Protein 3TDN (pdb70)

Foldseek 3Di:
DLVAEAEFEWEDDPNFIFTADDVRDHGPVDGPLVVLLVCVVVPHQAYEYEYPVAAPAQQAFPLVVLLVCQVSHPHAYETDGRHHDQVRQVSSVVSPHPHYDDDVNCVVPVCSVVVCVVVPD/DLQEEEEWEWEDDPRATFTADDLRDHGPVDGPLVVLLLLVVLPGAEYEYHYPVQALAAQAFPLVVLLVSQVSDPHAYETDGHHADPVRLVSNVVSPHQAYEDEQNCVVPVLVLQVCCVVNNQLRYEYEFEWEADPRFIFTADSVRDHGPVHGPLVVLLSNVVSRHQEYEYEYVCAFPLVVLLVSQVSDPHAYETEDRYADDVRLVSNVVSHHSHYYDYNNCVVPVNRSNVNSVVND

Structure (mmCIF, N/CA/C/O backbone):
data_3TDN
#
_entry.id   3TDN
#
_cell.length_a   67.222
_cell.length_b   67.222
_cell.length_c   124.658
_cell.angle_alpha   90.00
_cell.angle_beta   90.00
_cell.angle_gamma   120.00
#
_symmetry.space_group_name_H-M   'P 32 2 1'
#
loop_
_entity.id
_entity.type
_entity.pdbx_description
1 polymer 'FLR SYMMETRIC ALPHA-BETA TIM BARREL'
2 water water
#
loop_
_atom_site.group_PDB
_atom_site.id
_atom_site.type_symbol
_atom_site.label_atom_id
_atom_site.label_alt_id
_atom_site.label_comp_id
_atom_site.label_asym_id
_atom_site.label_entity_id
_atom_site.label_seq_id
_atom_site.pdbx_PDB_ins_code
_atom_site.Cartn_x
_atom_site.Cartn_y
_atom_site.Cartn_z
_atom_site.occupancy
_atom_site.B_iso_or_equiv
_atom_site.auth_seq_id
_atom_site.auth_comp_id
_atom_site.auth_asym_id
_atom_site.auth_atom_id
_atom_site.pdbx_PDB_model_num
ATOM 1 N N . SER A 1 6 ? 7.714 62.921 30.606 1.00 33.74 1 SER A N 1
ATOM 2 C CA . SER A 1 6 ? 8.882 61.994 30.484 1.00 30.69 1 SER A CA 1
ATOM 3 C C . SER A 1 6 ? 9.325 61.883 29.038 1.00 28.66 1 SER A C 1
ATOM 4 O O . SER A 1 6 ? 10.480 61.560 28.792 1.00 30.11 1 SER A O 1
ATOM 7 N N . GLN A 1 7 ? 8.420 62.210 28.105 1.00 29.42 2 GLN A N 1
ATOM 8 C CA . GLN A 1 7 ? 8.731 61.995 26.769 1.00 29.85 2 GLN A CA 1
ATOM 9 C C . GLN A 1 7 ? 9.892 62.834 26.357 1.00 26.72 2 GLN A C 1
ATOM 10 O O . GLN A 1 7 ? 10.542 62.538 25.373 1.00 30.57 2 GLN A O 1
ATOM 16 N N . ALA A 1 8 ? 10.191 63.859 27.144 1.00 24.84 3 ALA A N 1
ATOM 17 C CA . ALA A 1 8 ? 11.229 64.802 26.739 1.00 23.19 3 ALA A CA 1
ATOM 18 C C . ALA A 1 8 ? 12.652 64.345 26.992 1.00 21.43 3 ALA A C 1
ATOM 19 O O . ALA A 1 8 ? 13.603 64.942 26.491 1.00 21.57 3 ALA A O 1
ATOM 21 N N . VAL A 1 9 ? 12.831 63.275 27.770 1.00 22.50 4 VAL A N 1
ATOM 22 C CA . VAL A 1 9 ? 14.158 62.866 28.210 1.00 21.55 4 VAL A CA 1
ATOM 23 C C . VAL A 1 9 ? 14.526 61.523 27.589 1.00 19.87 4 VAL A C 1
ATOM 24 O O . VAL A 1 9 ? 13.771 60.539 27.714 1.00 20.75 4 VAL A O 1
ATOM 28 N N . VAL A 1 10 ? 15.708 61.479 26.958 1.00 17.94 5 VAL A N 1
ATOM 29 C CA . VAL A 1 10 ? 16.341 60.264 26.534 1.00 18.43 5 VAL A CA 1
ATOM 30 C C . VAL A 1 10 ? 17.586 60.075 27.365 1.00 17.80 5 VAL A C 1
ATOM 31 O O . VAL A 1 10 ? 18.381 61.011 27.467 1.00 20.22 5 VAL A O 1
ATOM 35 N N . VAL A 1 11 ? 17.741 58.933 28.008 1.00 17.88 6 VAL A N 1
ATOM 36 C CA . VAL A 1 11 ? 18.991 58.644 28.690 1.00 16.88 6 VAL A CA 1
ATOM 37 C C . VAL A 1 11 ? 19.795 57.677 27.849 1.00 16.39 6 VAL A C 1
ATOM 38 O O . VAL A 1 11 ? 19.314 56.587 27.535 1.00 17.52 6 VAL A O 1
ATOM 42 N N . ALA A 1 12 ? 21.003 58.090 27.456 1.00 16.62 7 ALA A N 1
ATOM 43 C CA . ALA A 1 12 ? 21.931 57.249 26.743 1.00 16.64 7 ALA A CA 1
ATOM 44 C C . ALA A 1 12 ? 22.754 56.502 27.794 1.00 16.87 7 ALA A C 1
ATOM 45 O O . ALA A 1 12 ? 23.387 57.150 28.646 1.00 18.18 7 ALA A O 1
ATOM 47 N N . ILE A 1 13 ? 22.834 55.197 27.671 1.00 18.24 8 ILE A N 1
ATOM 48 C CA . ILE A 1 13 ? 23.610 54.347 28.574 1.00 18.71 8 ILE A CA 1
ATOM 49 C C . ILE A 1 13 ? 24.601 53.558 27.773 1.00 19.15 8 ILE A C 1
ATOM 50 O O . ILE A 1 13 ? 24.177 52.823 26.839 1.00 20.57 8 ILE A O 1
ATOM 55 N N . ASP A 1 14 ? 25.889 53.744 28.044 1.00 19.61 9 ASP A N 1
ATOM 56 C CA . ASP A 1 14 ? 26.919 53.015 27.405 1.00 20.47 9 ASP A CA 1
ATOM 57 C C . ASP A 1 14 ? 27.397 51.966 28.396 1.00 20.25 9 ASP A C 1
ATOM 58 O O . ASP A 1 14 ? 27.808 52.341 29.525 1.00 22.26 9 ASP A O 1
ATOM 63 N N . ALA A 1 15 ? 27.418 50.710 28.013 1.00 20.64 10 ALA A N 1
ATOM 64 C CA . ALA A 1 15 ? 27.828 49.663 28.930 1.00 20.49 10 ALA A CA 1
ATOM 65 C C . ALA A 1 15 ? 28.732 48.654 28.297 1.00 22.53 10 ALA A C 1
ATOM 66 O O . ALA A 1 15 ? 28.754 48.534 27.067 1.00 21.97 10 ALA A O 1
ATOM 68 N N . LYS A 1 16 ? 29.494 47.961 29.140 1.00 22.75 11 LYS A N 1
ATOM 69 C CA . LYS A 1 16 ? 30.244 46.825 28.717 1.00 26.79 11 LYS A CA 1
ATOM 70 C C . LYS A 1 16 ? 30.574 45.887 29.804 1.00 25.77 11 LYS A C 1
ATOM 71 O O . LYS A 1 16 ? 30.378 46.211 31.014 1.00 26.48 11 LYS A O 1
ATOM 77 N N . ARG A 1 17 ? 31.061 44.726 29.406 1.00 27.88 12 ARG A N 1
ATOM 78 C CA . ARG A 1 17 ? 31.378 43.703 30.341 1.00 28.81 12 ARG A CA 1
ATOM 79 C C . ARG A 1 17 ? 32.681 44.002 31.075 1.00 31.85 12 ARG A C 1
ATOM 80 O O . ARG A 1 17 ? 33.710 44.334 30.442 1.00 32.76 12 ARG A O 1
ATOM 88 N N . VAL A 1 18 ? 32.621 43.917 32.416 1.00 31.19 13 VAL A N 1
ATOM 89 C CA . VAL A 1 18 ? 33.853 43.991 33.256 1.00 32.13 13 VAL A CA 1
ATOM 90 C C . VAL A 1 18 ? 33.772 42.922 34.307 1.00 33.18 13 VAL A C 1
ATOM 91 O O . VAL A 1 18 ? 32.842 42.913 35.121 1.00 34.21 13 VAL A O 1
ATOM 95 N N . ASP A 1 19 ? 34.598 41.917 34.166 1.00 38.00 14 ASP A N 1
ATOM 96 C CA . ASP A 1 19 ? 34.647 40.848 35.201 1.00 41.90 14 ASP A CA 1
ATOM 97 C C . ASP A 1 19 ? 33.309 40.152 35.404 1.00 41.82 14 ASP A C 1
ATOM 98 O O . ASP A 1 19 ? 32.877 39.972 36.539 1.00 43.23 14 ASP A O 1
ATOM 103 N N . GLY A 1 20 ? 32.612 39.851 34.316 1.00 40.17 15 GLY A N 1
ATOM 104 C CA . GLY A 1 20 ? 31.354 39.129 34.396 1.00 40.05 15 GLY A CA 1
ATOM 105 C C . GLY A 1 20 ? 30.127 40.003 34.751 1.00 39.52 15 GLY A C 1
ATOM 106 O O . GLY A 1 20 ? 29.006 39.487 34.989 1.00 41.36 15 GLY A O 1
ATOM 107 N N . GLU A 1 21 ? 30.318 41.328 34.786 1.00 35.50 16 GLU A N 1
ATOM 108 C CA . GLU A 1 21 ? 29.193 42.213 35.132 1.00 33.23 16 GLU A CA 1
ATOM 109 C C . GLU A 1 21 ? 29.064 43.295 34.075 1.00 28.64 16 GLU A C 1
ATOM 110 O O . GLU A 1 21 ? 30.054 43.831 33.623 1.00 28.65 16 GLU A O 1
ATOM 116 N N . PHE A 1 22 ? 27.843 43.633 33.702 1.00 25.14 17 PHE A N 1
ATOM 117 C CA . PHE A 1 22 ? 27.623 44.778 32.867 1.00 23.68 17 PHE A CA 1
ATOM 118 C C . PHE A 1 22 ? 27.753 46.051 33.658 1.00 22.39 17 PHE A C 1
ATOM 119 O O . PHE A 1 22 ? 26.945 46.304 34.612 1.00 23.67 17 PHE A O 1
ATOM 127 N N . MET A 1 23 ? 28.701 46.877 33.320 1.00 22.68 18 MET A N 1
ATOM 128 C CA . MET A 1 23 ? 28.975 48.145 33.980 1.00 21.63 18 MET A CA 1
ATOM 129 C C . MET A 1 23 ? 28.685 49.349 33.111 1.00 21.86 18 MET A C 1
ATOM 130 O O . MET A 1 23 ? 28.870 49.296 31.901 1.00 21.83 18 MET A O 1
ATOM 135 N N . VAL A 1 24 ? 28.237 50.438 33.710 1.00 19.77 19 VAL A N 1
ATOM 136 C CA . VAL A 1 24 ? 28.013 51.710 33.016 1.00 18.69 19 VAL A CA 1
ATOM 137 C C . VAL A 1 24 ? 29.311 52.479 32.926 1.00 19.26 19 VAL A C 1
ATOM 138 O O . VAL A 1 24 ? 30.039 52.634 33.913 1.00 21.47 19 VAL A O 1
ATOM 142 N N . PHE A 1 25 ? 29.610 52.996 31.729 1.00 20.16 20 PHE A N 1
ATOM 143 C CA . PHE A 1 25 ? 30.767 53.802 31.421 1.00 21.24 20 PHE A CA 1
ATOM 144 C C . PHE A 1 25 ? 30.343 55.226 31.032 1.00 20.53 20 PHE A C 1
ATOM 145 O O . PHE A 1 25 ? 29.366 55.382 30.279 1.00 20.74 20 PHE A O 1
ATOM 153 N N . THR A 1 26 ? 31.116 56.229 31.486 1.00 21.69 21 THR A N 1
ATOM 154 C CA . THR A 1 26 ? 30.938 57.590 31.074 1.00 22.16 21 THR A CA 1
ATOM 155 C C . THR A 1 26 ? 32.131 58.118 30.259 1.00 22.44 21 THR A C 1
ATOM 156 O O . THR A 1 26 ? 33.061 57.395 29.985 1.00 23.76 21 THR A O 1
ATOM 160 N N . TYR A 1 27 ? 32.053 59.386 29.826 1.00 22.51 22 TYR A N 1
ATOM 161 C CA . TYR A 1 27 ? 33.112 60.014 29.045 1.00 24.49 22 TYR A CA 1
ATOM 162 C C . TYR A 1 27 ? 33.390 59.227 27.755 1.00 26.10 22 TYR A C 1
ATOM 163 O O . TYR A 1 27 ? 34.487 58.750 27.554 1.00 27.83 22 TYR A O 1
ATOM 172 N N . SER A 1 28 ? 32.353 59.115 26.933 1.00 25.61 23 SER A N 1
ATOM 173 C CA . SER A 1 28 ? 32.436 58.399 25.634 1.00 28.08 23 SER A CA 1
ATOM 174 C C . SER A 1 28 ? 32.997 57.007 25.788 1.00 28.85 23 SER A C 1
ATOM 175 O O . SER A 1 28 ? 33.806 56.523 24.979 1.00 31.51 23 SER A O 1
ATOM 178 N N . GLY A 1 29 ? 32.517 56.289 26.807 1.00 26.95 24 GLY A N 1
ATOM 179 C CA . GLY A 1 29 ? 32.811 54.893 26.963 1.00 28.42 24 GLY A CA 1
ATOM 180 C C . GLY A 1 29 ? 34.130 54.605 27.567 1.00 28.88 24 GLY A C 1
ATOM 181 O O . GLY A 1 29 ? 34.577 53.448 27.563 1.00 33.73 24 GLY A O 1
ATOM 182 N N . LYS A 1 30 ? 34.776 55.598 28.160 1.00 31.06 25 LYS A N 1
ATOM 183 C CA . LYS A 1 30 ? 36.131 55.417 28.704 1.00 31.33 25 LYS A CA 1
ATOM 184 C C . LYS A 1 30 ? 36.287 55.278 30.222 1.00 32.15 25 LYS A C 1
ATOM 185 O O . LYS A 1 30 ? 37.319 54.826 30.692 1.00 34.35 25 LYS A O 1
ATOM 191 N N . LYS A 1 31 ? 35.342 55.785 30.983 1.00 27.31 26 LYS A N 1
ATOM 192 C CA . LYS A 1 31 ? 35.440 55.729 32.423 1.00 27.18 26 LYS A CA 1
ATOM 193 C C . LYS A 1 31 ? 34.449 54.702 33.013 1.00 25.35 26 LYS A C 1
ATOM 194 O O . LYS A 1 31 ? 33.238 54.827 32.894 1.00 24.90 26 LYS A O 1
ATOM 200 N N . ASN A 1 32 ? 34.973 53.739 33.742 1.00 26.11 27 ASN A N 1
ATOM 201 C CA . ASN A 1 32 ? 34.142 52.773 34.466 1.00 26.62 27 ASN A CA 1
ATOM 202 C C . ASN A 1 32 ? 33.599 53.446 35.691 1.00 26.54 27 ASN A C 1
ATOM 203 O O . ASN A 1 32 ? 34.373 53.828 36.587 1.00 29.63 27 ASN A O 1
ATOM 208 N N . THR A 1 33 ? 32.299 53.615 35.759 1.00 25.51 28 THR A N 1
ATOM 209 C CA . THR A 1 33 ? 31.655 54.336 36.866 1.00 25.30 28 THR A CA 1
ATOM 210 C C . THR A 1 33 ? 31.559 53.479 38.121 1.00 26.33 28 THR A C 1
ATOM 211 O O . THR A 1 33 ? 31.301 54.034 39.189 1.00 29.05 28 THR A O 1
ATOM 215 N N . GLY A 1 34 ? 31.707 52.180 37.973 1.00 25.33 29 GLY A N 1
ATOM 216 C CA . GLY A 1 34 ? 31.404 51.293 39.090 1.00 27.03 29 GLY A CA 1
ATOM 217 C C . GLY A 1 34 ? 29.944 51.007 39.307 1.00 25.67 29 GLY A C 1
ATOM 218 O O . GLY A 1 34 ? 29.590 50.266 40.251 1.00 28.95 29 GLY A O 1
ATOM 219 N N . ILE A 1 35 ? 29.067 51.619 38.508 1.00 23.08 30 ILE A N 1
ATOM 220 C CA . ILE A 1 35 ? 27.640 51.432 38.627 1.00 23.78 30 ILE A CA 1
ATOM 221 C C . ILE A 1 35 ? 27.173 50.299 37.737 1.00 22.19 30 ILE A C 1
ATOM 222 O O . ILE A 1 35 ? 27.533 50.251 36.525 1.00 23.68 30 ILE A O 1
ATOM 227 N N . LEU A 1 36 ? 26.436 49.371 38.298 1.00 23.03 31 LEU A N 1
ATOM 228 C CA . LEU A 1 36 ? 25.915 48.237 37.501 1.00 22.05 31 LEU A CA 1
ATOM 229 C C . LEU A 1 36 ? 24.848 48.712 36.572 1.00 20.55 31 LEU A C 1
ATOM 230 O O . LEU A 1 36 ? 23.933 49.420 36.974 1.00 21.01 31 LEU A O 1
ATOM 235 N N . LEU A 1 37 ? 24.883 48.147 35.357 1.00 20.26 32 LEU A N 1
ATOM 236 C CA . LEU A 1 37 ? 23.826 48.419 34.388 1.00 18.37 32 LEU A CA 1
ATOM 237 C C . LEU A 1 37 ? 22.430 48.046 34.953 1.00 19.02 32 LEU A C 1
ATOM 238 O O . LEU A 1 37 ? 21.457 48.779 34.768 1.00 20.31 32 LEU A O 1
ATOM 243 N N . ARG A 1 38 ? 22.353 46.939 35.698 1.00 20.12 33 ARG A N 1
ATOM 244 C CA A ARG A 1 38 ? 21.082 46.517 36.202 0.62 22.26 33 ARG A CA 1
ATOM 245 C CA B ARG A 1 38 ? 21.088 46.532 36.205 0.38 22.28 33 ARG A CA 1
ATOM 246 C C . ARG A 1 38 ? 20.491 47.540 37.159 1.00 21.05 33 ARG A C 1
ATOM 247 O O . ARG A 1 38 ? 19.342 47.687 37.178 1.00 26.32 33 ARG A O 1
ATOM 262 N N . ASP A 1 39 ? 21.307 48.210 37.950 1.00 21.65 34 ASP A N 1
ATOM 263 C CA . ASP A 1 39 ? 20.829 49.212 38.873 1.00 20.11 34 ASP A CA 1
ATOM 264 C C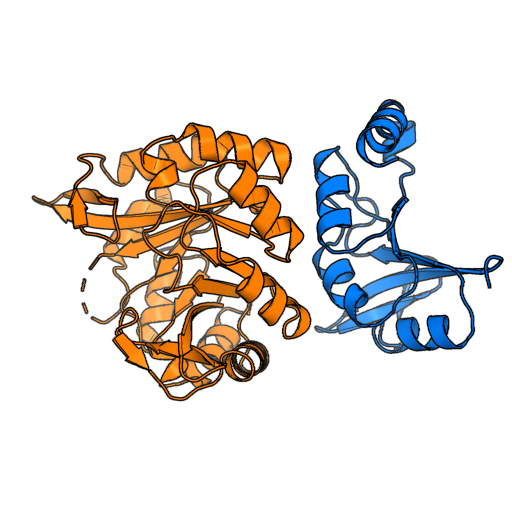 . ASP A 1 39 ? 20.475 50.513 38.191 1.00 20.56 34 ASP A C 1
ATOM 265 O O . ASP A 1 39 ? 19.441 51.134 38.424 1.00 21.85 34 ASP A O 1
ATOM 270 N N . TRP A 1 40 ? 21.313 50.900 37.232 1.00 19.33 35 TRP A N 1
ATOM 271 C CA . TRP A 1 40 ? 21.125 52.177 36.566 1.00 18.36 35 TRP A CA 1
ATOM 272 C C . TRP A 1 40 ? 19.872 52.205 35.704 1.00 18.36 35 TRP A C 1
ATOM 273 O O . TRP A 1 40 ? 19.147 53.194 35.660 1.00 19.06 35 TRP A O 1
ATOM 284 N N . VAL A 1 41 ? 19.592 51.123 34.982 1.00 18.13 36 VAL A N 1
ATOM 285 C CA . VAL A 1 41 ? 18.402 51.058 34.138 1.00 17.68 36 VAL A CA 1
ATOM 286 C C . VAL A 1 41 ? 17.153 51.302 34.969 1.00 18.48 36 VAL A C 1
ATOM 287 O O . VAL A 1 41 ? 16.246 51.986 34.581 1.00 20.21 36 VAL A O 1
ATOM 291 N N . VAL A 1 42 ? 17.070 50.667 36.136 1.00 18.10 37 VAL A N 1
ATOM 292 C CA . VAL A 1 42 ? 15.929 50.798 37.008 1.00 18.82 37 VAL A CA 1
ATOM 293 C C . VAL A 1 42 ? 15.793 52.238 37.503 1.00 16.91 37 VAL A C 1
ATOM 294 O O . VAL A 1 42 ? 14.689 52.828 37.457 1.00 19.62 37 VAL A O 1
ATOM 298 N N . GLU A 1 43 ? 16.870 52.794 37.972 1.00 18.52 38 GLU A N 1
ATOM 299 C CA . GLU A 1 43 ? 16.849 54.139 38.467 1.00 17.30 38 GLU A CA 1
ATOM 300 C C . GLU A 1 43 ? 16.435 55.177 37.409 1.00 18.27 38 GLU A C 1
ATOM 301 O O . GLU A 1 43 ? 15.663 56.067 37.672 1.00 18.67 38 GLU A O 1
ATOM 307 N N . VAL A 1 44 ? 16.967 54.999 36.188 1.00 17.97 39 VAL A N 1
ATOM 308 C CA . VAL A 1 44 ? 16.611 55.909 35.091 1.00 19.45 39 VAL A CA 1
ATOM 309 C C . VAL A 1 44 ? 15.134 55.844 34.810 1.00 17.96 39 VAL A C 1
ATOM 310 O O . VAL A 1 44 ? 14.510 56.886 34.546 1.00 19.58 39 VAL A O 1
ATOM 314 N N . GLU A 1 45 ? 14.532 54.637 34.843 1.00 18.64 40 GLU A N 1
ATOM 315 C CA . GLU A 1 45 ? 13.102 54.490 34.664 1.00 18.44 40 GLU A CA 1
ATOM 316 C C . GLU A 1 45 ? 12.354 55.239 35.786 1.00 19.70 40 GLU A C 1
ATOM 317 O O . GLU A 1 45 ? 11.446 56.012 35.559 1.00 20.56 40 GLU A O 1
ATOM 323 N N . LYS A 1 46 ? 12.771 54.961 37.038 1.00 19.45 41 LYS A N 1
ATOM 324 C CA . LYS A 1 46 ? 12.034 55.588 38.169 1.00 19.61 41 LYS A CA 1
ATOM 325 C C . LYS A 1 46 ? 12.080 57.088 38.130 1.00 19.52 41 LYS A C 1
ATOM 326 O O . LYS A 1 46 ? 11.139 57.765 38.524 1.00 22.24 41 LYS A O 1
ATOM 332 N N . ARG A 1 47 ? 13.203 57.648 37.679 1.00 19.01 42 ARG A N 1
ATOM 333 C CA . ARG A 1 47 ? 13.393 59.080 37.620 1.00 19.55 42 ARG A CA 1
ATOM 334 C C . ARG A 1 47 ? 12.638 59.778 36.483 1.00 21.64 42 ARG A C 1
ATOM 335 O O . ARG A 1 47 ? 12.579 60.988 36.448 1.00 22.25 42 ARG A O 1
ATOM 343 N N . GLY A 1 48 ? 12.061 59.001 35.575 1.00 21.01 43 GLY A N 1
ATOM 344 C CA . GLY A 1 48 ? 11.210 59.520 34.520 1.00 22.04 43 GLY A CA 1
ATOM 345 C C . GLY A 1 48 ? 11.770 59.623 33.123 1.00 20.31 43 GLY A C 1
ATOM 346 O O . GLY A 1 48 ? 11.171 60.342 32.280 1.00 21.49 43 GLY A O 1
ATOM 347 N N . ALA A 1 49 ? 12.832 58.927 32.819 1.00 19.51 44 ALA A N 1
ATOM 348 C CA . ALA A 1 49 ? 13.298 58.880 31.434 1.00 19.06 44 ALA A CA 1
ATOM 349 C C . ALA A 1 49 ? 12.211 58.338 30.515 1.00 18.11 44 ALA A C 1
ATOM 350 O O . ALA A 1 49 ? 11.406 57.465 30.905 1.00 19.91 44 ALA A O 1
ATOM 352 N N . GLY A 1 50 ? 12.137 58.858 29.301 1.00 18.33 45 GLY A N 1
ATOM 353 C CA . GLY A 1 50 ? 11.136 58.409 28.329 1.00 19.14 45 GLY A CA 1
ATOM 354 C C . GLY A 1 50 ? 11.571 57.254 27.471 1.00 19.22 45 GLY A C 1
ATOM 355 O O . GLY A 1 50 ? 10.753 56.394 27.081 1.00 22.02 45 GLY A O 1
ATOM 356 N N . GLU A 1 51 ? 12.847 57.170 27.200 1.00 19.81 46 GLU A N 1
ATOM 357 C CA . GLU A 1 51 ? 13.409 56.032 26.460 1.00 20.61 46 GLU A CA 1
ATOM 358 C C . GLU A 1 51 ? 14.888 55.928 26.814 1.00 17.71 46 GLU A C 1
ATOM 359 O O . GLU A 1 51 ? 15.480 56.923 27.265 1.00 19.12 46 GLU A O 1
ATOM 365 N N . ILE A 1 52 ? 15.457 54.771 26.599 1.00 18.49 47 ILE A N 1
ATOM 366 C CA . ILE A 1 52 ? 16.851 54.480 26.840 1.00 18.62 47 ILE A CA 1
ATOM 367 C C . ILE A 1 52 ? 17.549 54.206 25.521 1.00 18.00 47 ILE A C 1
ATOM 368 O O . ILE A 1 52 ? 17.065 53.348 24.761 1.00 18.79 47 ILE A O 1
ATOM 373 N N . LEU A 1 53 ? 18.637 54.883 25.259 1.00 17.55 48 LEU A N 1
ATOM 374 C CA . LEU A 1 53 ? 19.536 54.578 24.155 1.00 18.18 48 LEU A CA 1
ATOM 375 C C . LEU A 1 53 ? 20.612 53.674 24.700 1.00 16.01 48 LEU A C 1
ATOM 376 O O . LEU A 1 53 ? 21.491 54.152 25.439 1.00 19.26 48 LEU A O 1
ATOM 381 N N . LEU A 1 54 ? 20.570 52.385 24.374 1.00 16.98 49 LEU A N 1
ATOM 382 C CA . LEU A 1 54 ? 21.426 51.399 24.987 1.00 17.35 49 LEU A CA 1
ATOM 383 C C . LEU A 1 54 ? 22.554 51.068 24.042 1.00 17.74 49 LEU A C 1
ATOM 384 O O . LEU A 1 54 ? 22.357 50.320 23.073 1.00 19.27 49 LEU A O 1
ATOM 389 N N . THR A 1 55 ? 23.759 51.546 24.341 1.00 18.87 50 THR A N 1
ATOM 390 C CA . THR A 1 55 ? 24.892 51.309 23.476 1.00 19.74 50 THR A CA 1
ATOM 391 C C . THR A 1 55 ? 25.806 50.310 24.121 1.00 18.21 50 THR A C 1
ATOM 392 O O . THR A 1 55 ? 26.319 50.536 25.264 1.00 21.26 50 THR A O 1
ATOM 396 N N . SER A 1 56 ? 26.113 49.247 23.427 1.00 21.11 51 SER A N 1
ATOM 397 C CA . SER A 1 56 ? 27.114 48.341 23.825 1.00 21.16 51 SER A CA 1
ATOM 398 C C . SER A 1 56 ? 28.497 48.759 23.359 1.00 22.05 51 SER A C 1
ATOM 399 O O . SER A 1 56 ? 28.732 48.798 22.133 1.00 23.19 51 SER A O 1
ATOM 402 N N . ILE A 1 57 ? 29.403 49.082 24.260 1.00 22.41 52 ILE A N 1
ATOM 403 C CA . ILE A 1 57 ? 30.749 49.459 23.930 1.00 23.89 52 ILE A CA 1
ATOM 404 C C . ILE A 1 57 ? 31.459 48.223 23.352 1.00 26.24 52 ILE A C 1
ATOM 405 O O . ILE A 1 57 ? 32.384 48.346 22.535 1.00 30.52 52 ILE A O 1
ATOM 410 N N . ASP A 1 58 ? 30.945 47.039 23.747 1.00 26.71 53 ASP A N 1
ATOM 411 C CA . ASP A 1 58 ? 31.447 45.764 23.263 1.00 27.82 53 ASP A CA 1
ATOM 412 C C . ASP A 1 58 ? 31.131 45.503 21.735 1.00 29.58 53 ASP A C 1
ATOM 413 O O . ASP A 1 58 ? 31.751 44.640 21.138 1.00 32.07 53 ASP A O 1
ATOM 418 N N . ARG A 1 59 ? 30.155 46.184 21.185 1.00 28.77 54 ARG A N 1
ATOM 419 C CA . ARG A 1 59 ? 29.806 46.028 19.746 1.00 28.45 54 ARG A CA 1
ATOM 420 C C . ARG A 1 59 ? 29.868 47.279 18.931 1.00 29.47 54 ARG A C 1
ATOM 421 O O . ARG A 1 59 ? 29.932 47.190 17.678 1.00 30.24 54 ARG A O 1
ATOM 429 N N . ASP A 1 60 ? 29.906 48.440 19.587 1.00 30.41 55 ASP A N 1
ATOM 430 C CA . ASP A 1 60 ? 30.002 49.757 18.917 1.00 33.09 55 ASP A CA 1
ATOM 431 C C . ASP A 1 60 ? 31.206 49.810 18.024 1.00 35.48 55 ASP A C 1
ATOM 432 O O . ASP A 1 60 ? 32.318 49.455 18.409 1.00 37.44 55 ASP A O 1
ATOM 437 N N . GLY A 1 61 ? 31.003 50.327 16.817 1.00 35.46 56 GLY A N 1
ATOM 438 C CA . GLY A 1 61 ? 32.088 50.422 15.863 1.00 39.14 56 GLY A CA 1
ATOM 439 C C . GLY A 1 61 ? 32.390 49.166 15.093 1.00 40.01 56 GLY A C 1
ATOM 440 O O . GLY A 1 61 ? 33.235 49.196 14.203 1.00 42.39 56 GLY A O 1
ATOM 441 N N . THR A 1 62 ? 31.726 48.063 15.407 1.00 39.89 57 THR A N 1
ATOM 442 C CA . THR A 1 62 ? 31.862 46.784 14.703 1.00 39.09 57 THR A CA 1
ATOM 443 C C . THR A 1 62 ? 30.641 46.693 13.796 1.00 37.82 57 THR A C 1
ATOM 444 O O . THR A 1 62 ? 29.747 47.539 13.853 1.00 38.61 57 THR A O 1
ATOM 448 N N . LYS A 1 63 ? 30.613 45.671 12.960 1.00 37.05 58 LYS A N 1
ATOM 449 C CA . LYS A 1 63 ? 29.498 45.441 12.048 1.00 34.27 58 LYS A CA 1
ATOM 450 C C . LYS A 1 63 ? 29.007 44.018 12.265 1.00 34.79 58 LYS A C 1
ATOM 451 O O . LYS A 1 63 ? 28.449 43.397 11.367 1.00 36.18 58 LYS A O 1
ATOM 457 N N . SER A 1 64 ? 29.169 43.524 13.490 1.00 32.91 59 SER A N 1
ATOM 458 C CA . SER A 1 64 ? 28.909 42.116 13.844 1.00 35.24 59 SER A CA 1
ATOM 459 C C . SER A 1 64 ? 27.437 41.869 14.290 1.00 32.55 59 SER A C 1
ATOM 460 O O . SER A 1 64 ? 26.966 40.725 14.429 1.00 35.46 59 SER A O 1
ATOM 463 N N . GLY A 1 65 ? 26.707 42.938 14.476 1.00 27.48 60 GLY A N 1
ATOM 464 C CA . GLY A 1 65 ? 25.356 42.921 15.000 1.00 24.80 60 GLY A CA 1
ATOM 465 C C . GLY A 1 65 ? 25.281 43.614 16.343 1.00 22.64 60 GLY A C 1
ATOM 466 O O . GLY A 1 65 ? 26.297 43.881 16.978 1.00 22.79 60 GLY A O 1
ATOM 467 N N . TYR A 1 66 ? 24.045 43.873 16.764 1.00 22.90 61 TYR A N 1
ATOM 468 C CA . TYR A 1 66 ? 23.844 44.476 18.071 1.00 20.98 61 TYR A CA 1
ATOM 469 C C . TYR A 1 66 ? 24.188 43.437 19.157 1.00 21.52 61 TYR A C 1
ATOM 470 O O . TYR A 1 66 ? 24.246 42.246 18.910 1.00 23.80 61 TYR A O 1
ATOM 479 N N . ASP A 1 67 ? 24.445 43.951 20.346 1.00 21.50 62 ASP A N 1
ATOM 480 C CA . ASP A 1 67 ? 24.772 43.105 21.482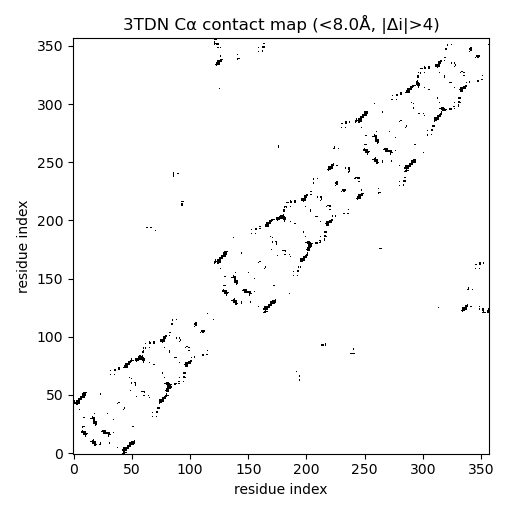 1.00 20.36 62 ASP A CA 1
ATOM 481 C C . ASP A 1 67 ? 23.503 42.525 22.057 1.00 21.29 62 ASP A C 1
ATOM 482 O O . ASP A 1 67 ? 22.918 43.063 23.000 1.00 21.96 62 ASP A O 1
ATOM 487 N N . THR A 1 68 ? 23.047 41.456 21.452 1.00 22.69 63 THR A N 1
ATOM 488 C CA . THR A 1 68 ? 21.788 40.875 21.803 1.00 25.39 63 THR A CA 1
ATOM 489 C C . THR A 1 68 ? 21.776 40.308 23.233 1.00 23.97 63 THR A C 1
ATOM 490 O O . THR A 1 68 ? 20.715 40.322 23.868 1.00 26.23 63 THR A O 1
ATOM 494 N N . GLU A 1 69 ? 22.919 39.855 23.726 1.00 24.14 64 GLU A N 1
ATOM 495 C CA . GLU A 1 69 ? 22.991 39.375 25.120 1.00 24.31 64 GLU A CA 1
ATOM 496 C C . GLU A 1 69 ? 22.666 40.558 26.074 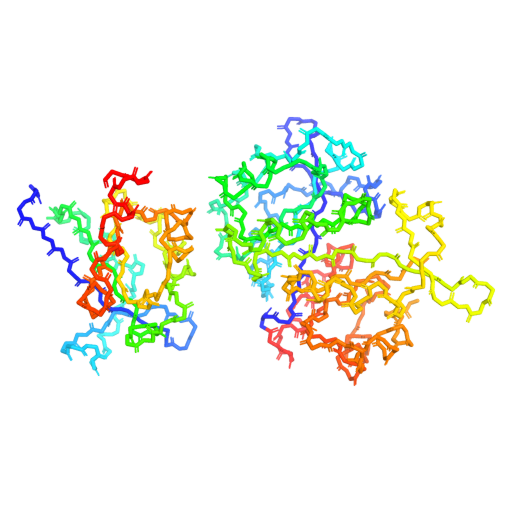1.00 23.18 64 GLU A C 1
ATOM 497 O O . GLU A 1 69 ? 21.918 40.399 27.038 1.00 24.07 64 GLU A O 1
ATOM 503 N N . MET A 1 70 ? 23.170 41.727 25.774 1.00 21.28 65 MET A N 1
ATOM 504 C CA . MET A 1 70 ? 22.923 42.903 26.622 1.00 19.67 65 MET A CA 1
ATOM 505 C C . MET A 1 70 ? 21.479 43.350 26.518 1.00 20.78 65 MET A C 1
ATOM 506 O O . MET A 1 70 ? 20.839 43.747 27.509 1.00 21.37 65 MET A O 1
ATOM 511 N N . ILE A 1 71 ? 20.898 43.311 25.327 1.00 20.53 66 ILE A N 1
ATOM 512 C CA . ILE A 1 71 ? 19.504 43.637 25.187 1.00 22.80 66 ILE A CA 1
ATOM 513 C C . ILE A 1 71 ? 18.621 42.698 25.998 1.00 23.20 66 ILE A C 1
ATOM 514 O O . ILE A 1 71 ? 17.718 43.148 26.714 1.00 23.73 66 ILE A O 1
ATOM 519 N N . ARG A 1 72 ? 18.885 41.395 25.880 1.00 22.63 67 ARG A N 1
ATOM 520 C CA . ARG A 1 72 ? 18.176 40.374 26.668 1.00 24.06 67 ARG A CA 1
ATOM 521 C C . ARG A 1 72 ? 18.316 40.628 28.151 1.00 23.38 67 ARG A C 1
ATOM 522 O O . ARG A 1 72 ? 17.358 40.370 28.876 1.00 25.35 67 ARG A O 1
ATOM 530 N N . PHE A 1 73 ? 19.463 41.059 28.576 1.00 23.11 68 PHE A N 1
ATOM 531 C CA . PHE A 1 73 ? 19.755 41.278 30.012 1.00 22.70 68 PHE A CA 1
ATOM 532 C C . PHE A 1 73 ? 18.918 42.445 30.492 1.00 21.00 68 PHE A C 1
ATOM 533 O O . PHE A 1 73 ? 18.324 42.381 31.584 1.00 25.12 68 PHE A O 1
ATOM 541 N N . VAL A 1 74 ? 18.859 43.506 29.701 1.00 21.85 69 VAL A N 1
ATOM 542 C CA . VAL A 1 74 ? 18.141 44.695 30.132 1.00 20.07 69 VAL A CA 1
ATOM 543 C C . VAL A 1 74 ? 16.609 44.613 30.053 1.00 22.87 69 VAL A C 1
ATOM 544 O O . VAL A 1 74 ? 15.862 45.213 30.872 1.00 23.42 69 VAL A O 1
ATOM 548 N N . ARG A 1 75 ? 16.112 43.846 29.051 1.00 22.85 70 ARG A N 1
ATOM 549 C CA . ARG A 1 75 ? 14.676 43.833 28.742 1.00 22.70 70 ARG A CA 1
ATOM 550 C C . ARG A 1 75 ? 13.737 43.594 29.965 1.00 23.96 70 ARG A C 1
ATOM 551 O O . ARG A 1 75 ? 12.779 44.351 30.145 1.00 23.46 70 ARG A O 1
ATOM 559 N N . PRO A 1 76 ? 13.998 42.563 30.789 1.00 23.83 71 PRO A N 1
ATOM 560 C CA . PRO A 1 76 ? 13.028 42.343 31.857 1.00 26.60 71 PRO A CA 1
ATOM 561 C C . PRO A 1 76 ? 13.203 43.324 33.042 1.00 26.71 71 PRO A C 1
ATOM 562 O O . PRO A 1 76 ? 12.395 43.296 33.993 1.00 29.37 71 PRO A O 1
ATOM 566 N N . LEU A 1 77 ? 14.261 44.125 33.058 1.00 24.67 72 LEU A N 1
ATOM 567 C CA . LEU A 1 77 ? 14.512 45.061 34.139 1.00 25.07 72 LEU A CA 1
ATOM 568 C C . LEU A 1 77 ? 13.779 46.367 34.056 1.00 26.77 72 LEU A C 1
ATOM 569 O O . LEU A 1 77 ? 13.638 47.069 35.058 1.00 31.13 72 LEU A O 1
ATOM 574 N N . THR A 1 78 ? 13.277 46.717 32.878 1.00 26.26 73 THR A N 1
ATOM 575 C CA . THR A 1 78 ? 12.602 48.010 32.673 1.00 25.08 73 THR A CA 1
ATOM 576 C C . THR A 1 78 ? 11.447 47.821 31.653 1.00 22.96 73 THR A C 1
ATOM 577 O O . THR A 1 78 ? 11.475 46.898 30.830 1.00 22.83 73 THR A O 1
ATOM 581 N N . THR A 1 79 ? 10.448 48.670 31.727 1.00 21.54 74 THR A N 1
ATOM 582 C CA . THR A 1 79 ? 9.377 48.712 30.771 1.00 22.21 74 THR A CA 1
ATOM 583 C C . THR A 1 79 ? 9.564 49.865 29.729 1.00 23.45 74 THR A C 1
ATOM 584 O O . THR A 1 79 ? 8.700 50.062 28.844 1.00 24.35 74 THR A O 1
ATOM 588 N N . LEU A 1 80 ? 10.601 50.638 29.874 1.00 23.84 75 LEU A N 1
ATOM 589 C CA . LEU A 1 80 ? 10.813 51.726 28.908 1.00 25.04 75 LEU A CA 1
ATOM 590 C C . LEU A 1 80 ? 11.166 51.246 27.524 1.00 21.95 75 LEU A C 1
ATOM 591 O O . LEU A 1 80 ? 11.712 50.149 27.352 1.00 23.35 75 LEU A O 1
ATOM 596 N N . PRO A 1 81 ? 10.873 52.064 26.490 1.00 22.84 76 PRO A N 1
ATOM 597 C CA . PRO A 1 81 ? 11.385 51.760 25.166 1.00 22.50 76 PRO A CA 1
ATOM 598 C C . PRO A 1 81 ? 12.894 51.713 25.156 1.00 20.06 76 PRO A C 1
ATOM 599 O O . PRO A 1 81 ? 13.531 52.624 25.712 1.00 22.50 76 PRO A O 1
ATOM 603 N N . ILE A 1 82 ? 13.467 50.651 24.609 1.00 19.72 77 ILE A N 1
ATOM 604 C CA . ILE A 1 82 ? 14.876 50.472 24.474 1.00 18.74 77 ILE A CA 1
ATOM 605 C C . ILE A 1 82 ? 15.290 50.647 22.986 1.00 17.92 77 ILE A C 1
ATOM 606 O O . ILE A 1 82 ? 14.725 49.973 22.130 1.00 18.70 77 ILE A O 1
ATOM 611 N N . ILE A 1 83 ? 16.194 51.558 22.748 1.00 16.80 78 ILE A N 1
ATOM 612 C CA . ILE A 1 83 ? 16.820 51.773 21.442 1.00 17.04 78 ILE A CA 1
ATOM 613 C C . ILE A 1 83 ? 18.136 51.058 21.409 1.00 15.61 78 ILE A C 1
ATOM 614 O O . ILE A 1 83 ? 19.077 51.430 22.142 1.00 18.32 78 ILE A O 1
ATOM 619 N N . ALA A 1 84 ? 18.280 50.014 20.583 1.00 17.70 79 ALA A N 1
ATOM 620 C CA . ALA A 1 84 ? 19.515 49.329 20.437 1.00 17.38 79 ALA A CA 1
ATOM 621 C C . ALA A 1 84 ? 20.534 50.127 19.604 1.00 17.15 79 ALA A C 1
ATOM 622 O O . ALA A 1 84 ? 20.163 50.703 18.612 1.00 18.81 79 ALA A O 1
ATOM 624 N N . SER A 1 85 ? 21.740 50.229 20.080 1.00 18.95 80 SER A N 1
ATOM 625 C CA . SER A 1 85 ? 22.792 50.994 19.433 1.00 19.21 80 SER A CA 1
ATOM 626 C C . SER A 1 85 ? 24.128 50.299 19.502 1.00 19.12 80 SER A C 1
ATOM 627 O O . SER A 1 85 ? 24.504 49.749 20.574 1.00 21.14 80 SER A O 1
ATOM 630 N N . GLY A 1 86 ? 24.843 50.301 18.397 1.00 20.36 81 GLY A N 1
ATOM 631 C CA . GLY A 1 86 ? 26.174 49.782 18.352 1.00 21.06 81 GLY A CA 1
ATOM 632 C C . GLY A 1 86 ? 26.240 48.396 17.722 1.00 22.20 81 GLY A C 1
ATOM 633 O O . GLY A 1 86 ? 25.734 47.438 18.301 1.00 25.38 81 GLY A O 1
ATOM 634 N N . GLY A 1 87 ? 26.869 48.282 16.549 1.00 22.73 82 GLY A N 1
ATOM 635 C CA . GLY A 1 87 ? 27.139 47.003 15.968 1.00 24.03 82 GLY A CA 1
ATOM 636 C C . GLY A 1 87 ? 26.418 46.660 14.685 1.00 23.56 82 GLY A C 1
ATOM 637 O O . GLY A 1 87 ? 26.744 45.632 14.042 1.00 25.36 82 GLY A O 1
ATOM 638 N N . ALA A 1 88 ? 25.451 47.487 14.271 1.00 26.01 83 ALA A N 1
ATOM 639 C CA . ALA A 1 88 ? 24.634 47.177 13.108 1.00 28.70 83 ALA A CA 1
ATOM 640 C C . ALA A 1 88 ? 25.409 47.139 11.846 1.00 30.63 83 ALA A C 1
ATOM 641 O O . ALA A 1 88 ? 26.360 48.008 11.609 1.00 31.33 83 ALA A O 1
ATOM 643 N N . GLY A 1 89 ? 25.123 46.132 11.005 1.00 30.26 84 GLY A N 1
ATOM 644 C CA . GLY A 1 89 ? 25.870 46.019 9.733 1.00 33.57 84 GLY A CA 1
ATOM 645 C C . GLY A 1 89 ? 24.988 45.637 8.562 1.00 33.15 84 GLY A C 1
ATOM 646 O O . GLY A 1 89 ? 25.392 45.863 7.374 1.00 36.52 84 GLY A O 1
ATOM 647 N N . LYS A 1 90 ? 23.847 44.982 8.815 1.00 32.96 85 LYS A N 1
ATOM 648 C CA . LYS A 1 90 ? 23.040 44.358 7.783 1.00 35.04 85 LYS A CA 1
ATOM 649 C C . LYS A 1 90 ? 21.621 44.078 8.272 1.00 35.03 85 LYS A C 1
ATOM 650 O O . LYS A 1 90 ? 21.358 44.129 9.485 1.00 32.94 85 LYS A O 1
ATOM 656 N N . MET A 1 91 ? 20.703 43.858 7.344 1.00 34.58 86 MET A N 1
ATOM 657 C CA . MET A 1 91 ? 19.264 43.818 7.683 1.00 34.83 86 MET A CA 1
ATOM 658 C C . MET A 1 91 ? 18.878 42.806 8.766 1.00 33.95 86 MET A C 1
ATOM 659 O O . MET A 1 91 ? 18.084 43.080 9.647 1.00 36.82 86 MET A O 1
ATOM 664 N N . GLU A 1 92 ? 19.507 41.640 8.771 1.00 34.20 87 GLU A N 1
ATOM 665 C CA . GLU A 1 92 ? 19.180 40.592 9.708 1.00 34.44 87 GLU A CA 1
ATOM 666 C C . GLU A 1 92 ? 19.473 40.996 11.146 1.00 30.53 87 GLU A C 1
ATOM 667 O O . GLU A 1 92 ? 18.855 40.489 12.056 1.00 31.66 87 GLU A O 1
ATOM 673 N N . HIS A 1 93 ? 20.359 41.970 11.336 1.00 26.92 88 HIS A N 1
ATOM 674 C CA . HIS A 1 93 ? 20.715 42.465 12.689 1.00 24.98 88 HIS A CA 1
ATOM 675 C C . HIS A 1 93 ? 19.563 43.170 13.320 1.00 23.22 88 HIS A C 1
ATOM 676 O O . HIS A 1 93 ? 19.408 43.146 14.546 1.00 22.97 88 HIS A O 1
ATOM 683 N N . PHE A 1 94 ? 18.726 43.835 12.536 1.00 22.89 89 PHE A N 1
ATOM 684 C CA . PHE A 1 94 ? 17.633 44.628 13.092 1.00 19.64 89 PHE A CA 1
ATOM 685 C C . PHE A 1 94 ? 16.573 43.711 13.660 1.00 20.21 89 PHE A C 1
ATOM 686 O O . PHE A 1 94 ? 16.151 43.858 14.828 1.00 20.59 89 PHE A O 1
ATOM 694 N N . LEU A 1 95 ? 16.131 42.709 12.869 1.00 21.80 90 LEU A N 1
ATOM 695 C CA . LEU A 1 95 ? 15.169 41.724 13.353 1.00 21.75 90 LEU A CA 1
ATOM 696 C C . LEU A 1 95 ? 15.679 41.075 14.639 1.00 21.92 90 LEU A C 1
ATOM 697 O O . LEU A 1 95 ? 14.922 40.906 15.590 1.00 22.21 90 LEU A O 1
ATOM 702 N N . GLU A 1 96 ? 16.974 40.713 14.645 1.00 22.92 91 GLU A N 1
ATOM 703 C CA . GLU A 1 96 ? 17.576 40.087 15.808 1.00 25.19 91 GLU A CA 1
ATOM 704 C C . GLU A 1 96 ? 17.412 40.936 17.043 1.00 23.21 91 GLU A C 1
ATOM 705 O O . GLU A 1 96 ? 17.091 40.408 18.113 1.00 25.78 91 GLU A O 1
ATOM 711 N N . ALA A 1 97 ? 17.630 42.237 16.959 1.00 20.42 92 ALA A N 1
ATOM 712 C CA . ALA A 1 97 ? 17.485 43.184 18.096 1.00 20.41 92 ALA A CA 1
ATOM 713 C C . ALA A 1 97 ? 16.067 43.197 18.549 1.00 18.64 92 ALA A C 1
ATOM 714 O O . ALA A 1 97 ? 15.789 43.154 19.758 1.00 21.06 92 ALA A O 1
ATOM 716 N N . PHE A 1 98 ? 15.120 43.330 17.639 1.00 19.44 93 PHE A N 1
ATOM 717 C CA . PHE A 1 98 ? 13.713 43.383 17.984 1.00 19.54 93 PHE A CA 1
ATOM 718 C C . PHE A 1 98 ? 13.294 42.107 18.692 1.00 20.37 93 PHE A C 1
ATOM 719 O O . PHE A 1 98 ? 12.473 42.158 19.647 1.00 22.78 93 PHE A O 1
ATOM 727 N N . LEU A 1 99 ? 13.807 40.961 18.249 1.00 21.07 94 LEU A N 1
ATOM 728 C CA . LEU A 1 99 ? 13.411 39.702 18.818 1.00 22.48 94 LEU A CA 1
ATOM 729 C C . LEU A 1 99 ? 13.885 39.543 20.279 1.00 22.42 94 LEU A C 1
ATOM 730 O O . LEU A 1 99 ? 13.283 38.812 21.075 1.00 25.57 94 LEU A O 1
ATOM 735 N N . ARG A 1 100 ? 14.916 40.297 20.673 1.00 24.78 95 ARG A N 1
ATOM 736 C CA . ARG A 1 100 ? 15.408 40.261 22.040 1.00 26.39 95 ARG A CA 1
ATOM 737 C C . ARG A 1 100 ? 14.724 41.338 22.885 1.00 26.42 95 ARG A C 1
ATOM 738 O O . ARG A 1 100 ? 14.984 41.419 24.103 1.00 29.07 95 ARG A O 1
ATOM 746 N N . GLY A 1 101 ? 13.834 42.132 22.293 1.00 25.03 96 GLY A N 1
ATOM 747 C CA . GLY A 1 101 ? 13.043 43.073 23.017 1.00 25.13 96 GLY A CA 1
ATOM 748 C C . GLY A 1 101 ? 13.351 44.518 22.785 1.00 23.91 96 GLY A C 1
ATOM 749 O O . GLY A 1 101 ? 12.734 45.393 23.396 1.00 24.70 96 GLY A O 1
ATOM 750 N N . ALA A 1 102 ? 14.279 44.826 21.848 1.00 22.05 97 ALA A N 1
ATOM 751 C CA . ALA A 1 102 ? 14.465 46.213 21.518 1.00 21.25 97 ALA A CA 1
ATOM 752 C C . ALA A 1 102 ? 13.203 46.772 20.900 1.00 21.33 97 ALA A C 1
ATOM 753 O O . ALA A 1 102 ? 12.532 46.084 20.153 1.00 23.08 97 ALA A O 1
ATOM 755 N N . ASP A 1 103 ? 12.910 48.015 21.202 1.00 18.99 98 ASP A N 1
ATOM 756 C CA . ASP A 1 103 ? 11.770 48.713 20.630 1.00 20.19 98 ASP A CA 1
ATOM 757 C C . ASP A 1 103 ? 12.114 49.485 19.394 1.00 19.92 98 ASP A C 1
ATOM 758 O O . ASP A 1 103 ? 11.252 49.654 18.494 1.00 22.33 98 ASP A O 1
ATOM 763 N N . LYS A 1 104 ? 13.326 49.954 19.321 1.00 18.10 99 LYS A N 1
ATOM 764 C CA . LYS A 1 104 ? 13.832 50.755 18.223 1.00 18.12 99 LYS A CA 1
ATOM 765 C C . LYS A 1 104 ? 15.245 50.330 17.958 1.00 17.64 99 LYS A C 1
ATOM 766 O O . LYS A 1 104 ? 15.932 49.824 18.861 1.00 17.91 99 LYS A O 1
ATOM 772 N N . VAL A 1 105 ? 15.756 50.641 16.762 1.00 17.98 100 VAL A N 1
ATOM 773 C CA . VAL A 1 105 ? 17.159 50.457 16.369 1.00 17.55 100 VAL A CA 1
ATOM 774 C C . VAL A 1 105 ? 17.759 51.784 15.960 1.00 17.03 100 VAL A C 1
ATOM 775 O O . VAL 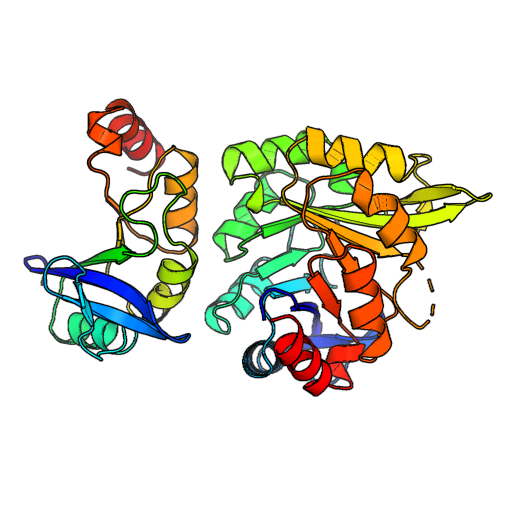A 1 105 ? 17.100 52.518 15.218 1.00 19.30 100 VAL A O 1
ATOM 779 N N . SER A 1 106 ? 18.952 52.087 16.425 1.00 17.91 101 SER A N 1
ATOM 780 C CA . SER A 1 106 ? 19.676 53.239 16.010 1.00 17.39 101 SER A CA 1
ATOM 781 C C . SER A 1 106 ? 20.776 52.860 15.031 1.00 17.92 101 SER A C 1
ATOM 782 O O . SER A 1 106 ? 21.493 51.874 15.261 1.00 19.34 101 SER A O 1
ATOM 785 N N . ILE A 1 107 ? 20.915 53.654 13.984 1.00 17.65 102 ILE A N 1
ATOM 786 C CA . ILE A 1 107 ? 21.926 53.501 12.969 1.00 18.79 102 ILE A CA 1
ATOM 787 C C . ILE A 1 107 ? 22.563 54.845 12.673 1.00 18.88 102 ILE A C 1
ATOM 788 O O . ILE A 1 107 ? 21.898 55.863 12.725 1.00 18.04 102 ILE A O 1
ATOM 793 N N . ASN A 1 108 ? 23.841 54.815 12.266 1.00 18.92 103 ASN A N 1
ATOM 794 C CA . ASN A 1 108 ? 24.597 56.021 12.047 1.00 19.08 103 ASN A CA 1
ATOM 795 C C . ASN A 1 108 ? 25.539 55.798 10.848 1.00 18.96 103 ASN A C 1
ATOM 796 O O . ASN A 1 108 ? 25.096 56.012 9.699 1.00 20.21 103 ASN A O 1
ATOM 801 N N . THR A 1 109 ? 26.696 55.277 11.077 1.00 18.68 104 THR A N 1
ATOM 802 C CA . THR A 1 109 ? 27.629 55.009 9.982 1.00 20.24 104 THR A CA 1
ATOM 803 C C . THR A 1 109 ? 26.979 54.046 8.999 1.00 20.10 104 THR A C 1
ATOM 804 O O . THR A 1 109 ? 27.133 54.184 7.784 1.00 21.54 104 THR A O 1
ATOM 808 N N . ALA A 1 110 ? 26.258 53.049 9.479 1.00 20.83 105 ALA A N 1
ATOM 809 C CA . ALA A 1 110 ? 25.666 52.048 8.628 1.00 20.78 105 ALA A CA 1
ATOM 810 C C . ALA A 1 110 ? 24.634 52.712 7.694 1.00 22.17 105 ALA A C 1
ATOM 811 O O . ALA A 1 110 ? 24.508 52.313 6.521 1.00 23.69 105 ALA A O 1
ATOM 813 N N . ALA A 1 111 ? 23.884 53.673 8.181 1.00 20.09 106 ALA A N 1
ATOM 814 C CA . ALA A 1 111 ? 22.881 54.403 7.404 1.00 20.45 106 ALA A CA 1
ATOM 815 C C . ALA A 1 111 ? 23.575 55.273 6.339 1.00 19.40 106 ALA A C 1
ATOM 816 O O . ALA A 1 111 ? 23.142 55.329 5.163 1.00 21.18 106 ALA A O 1
ATOM 818 N N . VAL A 1 112 ? 24.598 56.008 6.738 1.00 18.36 107 VAL A N 1
ATOM 819 C CA . VAL A 1 112 ? 25.315 56.851 5.773 1.00 20.50 107 VAL A CA 1
ATOM 820 C C . VAL A 1 112 ? 25.884 56.008 4.603 1.00 21.69 107 VAL A C 1
ATOM 821 O O . VAL A 1 112 ? 25.783 56.388 3.402 1.00 24.96 107 VAL A O 1
ATOM 825 N N . GLU A 1 113 ? 26.477 54.868 4.956 1.00 22.64 108 GLU A N 1
ATOM 826 C CA . GLU A 1 113 ? 27.134 54.020 3.972 1.00 23.74 108 GLU A CA 1
ATOM 827 C C . GLU A 1 113 ? 26.108 53.234 3.129 1.00 23.86 108 GLU A C 1
ATOM 828 O O . GLU A 1 113 ? 26.416 52.846 2.007 1.00 28.21 108 GLU A O 1
ATOM 834 N N . ASN A 1 114 ? 24.898 53.028 3.656 1.00 22.91 109 ASN A N 1
ATOM 835 C CA . ASN A 1 114 ? 23.861 52.352 2.910 1.00 22.91 109 ASN A CA 1
ATOM 836 C C . ASN A 1 114 ? 22.510 52.979 3.346 1.00 20.69 109 ASN A C 1
ATOM 837 O O . ASN A 1 114 ? 21.742 52.417 4.142 1.00 20.83 109 ASN A O 1
ATOM 842 N N . PRO A 1 115 ? 22.131 54.107 2.711 1.00 20.32 110 PRO A N 1
ATOM 843 C CA . PRO A 1 115 ? 20.898 54.753 3.095 1.00 18.49 110 PRO A CA 1
ATOM 844 C C . PRO A 1 115 ? 19.683 53.904 2.952 1.00 19.78 110 PRO A C 1
ATOM 845 O O . PRO A 1 115 ? 18.681 54.089 3.673 1.00 19.63 110 PRO A O 1
ATOM 849 N N . SER A 1 116 ? 19.669 52.957 1.993 1.00 19.90 111 SER A N 1
ATOM 850 C CA . SER A 1 116 ? 18.582 52.062 1.831 1.00 21.81 111 SER A CA 1
ATOM 851 C C . SER A 1 116 ? 18.208 51.245 3.056 1.00 20.84 111 SER A C 1
ATOM 852 O O . SER A 1 116 ? 17.095 50.775 3.186 1.00 21.74 111 SER A O 1
ATOM 855 N N . LEU A 1 117 ? 19.189 51.102 3.995 1.00 20.47 112 LEU A N 1
ATOM 856 C CA . LEU A 1 117 ? 18.836 50.414 5.268 1.00 20.56 112 LEU A CA 1
ATOM 857 C C . LEU A 1 117 ? 17.708 51.125 5.987 1.00 19.49 112 LEU A C 1
ATOM 858 O O . LEU A 1 117 ? 16.855 50.503 6.640 1.00 20.52 112 LEU A O 1
ATOM 863 N N . ILE A 1 118 ? 17.713 52.468 5.953 1.00 20.63 113 ILE A N 1
ATOM 864 C CA . ILE A 1 118 ? 16.655 53.214 6.605 1.00 18.29 113 ILE A CA 1
ATOM 865 C C . ILE A 1 118 ? 15.291 52.842 6.022 1.00 19.99 113 ILE A C 1
ATOM 866 O O . ILE A 1 118 ? 14.322 52.503 6.732 1.00 20.29 113 ILE A O 1
ATOM 871 N N . THR A 1 119 ? 15.217 52.905 4.693 1.00 19.36 114 THR A N 1
ATOM 872 C CA . THR A 1 119 ? 14.026 52.512 3.977 1.00 19.59 114 THR A CA 1
ATOM 873 C C . THR A 1 119 ? 13.578 51.089 4.295 1.00 20.15 114 THR A C 1
ATOM 874 O O . THR A 1 119 ? 12.376 50.841 4.547 1.00 22.45 114 THR A O 1
ATOM 878 N N . GLN A 1 120 ? 14.537 50.153 4.290 1.00 20.25 115 GLN A N 1
ATOM 879 C CA . GLN A 1 120 ? 14.192 48.768 4.487 1.00 21.54 115 GLN A CA 1
ATOM 880 C C . GLN A 1 120 ? 13.637 48.513 5.915 1.00 21.55 115 GLN A C 1
ATOM 881 O O . GLN A 1 120 ? 12.677 47.777 6.075 1.00 22.97 115 GLN A O 1
ATOM 887 N N . ILE A 1 121 ? 14.272 49.163 6.906 1.00 21.14 116 ILE A N 1
ATOM 888 C CA . ILE A 1 121 ? 13.770 48.960 8.282 1.00 22.09 116 ILE A CA 1
ATOM 889 C C . ILE A 1 121 ? 12.387 49.568 8.380 1.00 21.48 116 ILE A C 1
ATOM 890 O O . ILE A 1 121 ? 11.478 48.983 8.952 1.00 24.22 116 ILE A O 1
ATOM 895 N N . ALA A 1 122 ? 12.219 50.769 7.846 1.00 22.58 117 ALA A N 1
ATOM 896 C CA . ALA A 1 122 ? 10.935 51.473 8.019 1.00 23.55 117 ALA A CA 1
ATOM 897 C C . ALA A 1 122 ? 9.779 50.745 7.288 1.00 25.15 117 ALA A C 1
ATOM 898 O O . ALA A 1 122 ? 8.638 50.681 7.797 1.00 26.28 117 ALA A O 1
ATOM 900 N N . GLN A 1 123 ? 10.052 50.147 6.138 1.00 24.23 118 GLN A N 1
ATOM 901 C CA . GLN A 1 123 ? 9.014 49.417 5.409 1.00 24.76 118 GLN A CA 1
ATOM 902 C C . GLN A 1 123 ? 8.651 48.091 6.051 1.00 25.76 118 GLN A C 1
ATOM 903 O O . GLN A 1 123 ? 7.518 47.641 5.952 1.00 28.40 118 GLN A O 1
ATOM 909 N N . THR A 1 124 ? 9.587 47.497 6.748 1.00 25.39 119 THR A N 1
ATOM 910 C CA . THR A 1 124 ? 9.397 46.181 7.402 1.00 25.87 119 THR A CA 1
ATOM 911 C C . THR A 1 124 ? 8.834 46.306 8.817 1.00 26.27 119 THR A C 1
ATOM 912 O O . THR A 1 124 ? 7.985 45.485 9.223 1.00 26.95 119 THR A O 1
ATOM 916 N N . PHE A 1 125 ? 9.278 47.311 9.551 1.00 25.16 120 PHE A N 1
ATOM 917 C CA . PHE A 1 125 ? 9.049 47.386 10.996 1.00 26.39 120 PHE A CA 1
ATOM 918 C C . PHE A 1 125 ? 8.331 48.667 11.371 1.00 27.10 120 PHE A C 1
ATOM 919 O O . PHE A 1 125 ? 7.941 48.815 12.543 1.00 30.85 120 PHE A O 1
ATOM 927 N N . GLY A 1 126 ? 8.111 49.572 10.438 1.00 27.06 121 GLY A N 1
ATOM 928 C CA . GLY A 1 126 ? 7.532 50.850 10.714 1.00 26.74 121 GLY A CA 1
ATOM 929 C C . GLY A 1 126 ? 8.596 51.907 10.897 1.00 26.21 121 GLY A C 1
ATOM 930 O O . GLY A 1 126 ? 9.592 51.724 11.605 1.00 27.25 121 GLY A O 1
ATOM 931 N N . SER B 1 6 ? 31.961 29.074 31.260 1.00 30.76 1 SER B N 1
ATOM 932 C CA . SER B 1 6 ? 30.546 28.663 31.118 1.00 27.77 1 SER B CA 1
ATOM 933 C C . SER B 1 6 ? 30.090 28.414 29.688 1.00 28.78 1 SER B C 1
ATOM 934 O O . SER B 1 6 ? 29.202 27.587 29.432 1.00 27.29 1 SER B O 1
ATOM 937 N N . GLN B 1 7 ? 30.731 29.092 28.739 1.00 28.35 2 GLN B N 1
ATOM 938 C CA . GLN B 1 7 ? 30.312 28.969 27.334 1.00 27.92 2 GLN B CA 1
ATOM 939 C C . GLN B 1 7 ? 30.443 27.546 26.858 1.00 24.81 2 GLN B C 1
ATOM 940 O O . GLN B 1 7 ? 29.785 27.155 25.851 1.00 28.18 2 GLN B O 1
ATOM 946 N N . ALA B 1 8 ? 31.236 26.718 27.538 1.00 24.52 3 ALA B N 1
ATOM 947 C CA . ALA B 1 8 ? 31.496 25.323 27.092 1.00 23.05 3 ALA B CA 1
ATOM 948 C C . ALA B 1 8 ? 30.424 24.342 27.558 1.00 22.85 3 ALA B C 1
ATOM 949 O O . ALA B 1 8 ? 30.449 23.195 27.178 1.00 22.39 3 ALA B O 1
ATOM 951 N N . VAL B 1 9 ? 29.493 24.770 28.419 1.00 21.48 4 VAL B N 1
ATOM 952 C CA . VAL B 1 9 ? 28.512 23.867 28.976 1.00 21.08 4 VAL B CA 1
ATOM 953 C C . VAL B 1 9 ? 27.103 24.162 28.505 1.00 19.28 4 VAL B C 1
ATOM 954 O O . VAL B 1 9 ? 26.553 25.243 28.789 1.00 21.14 4 VAL B O 1
ATOM 958 N N . VAL B 1 10 ? 26.470 23.163 27.903 1.00 18.29 5 VAL B N 1
ATOM 959 C CA . VAL B 1 10 ? 25.086 23.226 27.483 1.00 18.90 5 VAL B CA 1
ATOM 960 C C . VAL B 1 10 ? 24.300 22.251 28.366 1.00 18.78 5 VAL B C 1
ATOM 961 O O . VAL B 1 10 ? 24.694 21.098 28.512 1.00 21.44 5 VAL B O 1
ATOM 965 N N . VAL B 1 11 ? 23.283 22.730 29.046 1.00 17.13 6 VAL B N 1
ATOM 966 C CA . VAL B 1 11 ? 22.425 21.839 29.824 1.00 16.88 6 VAL B CA 1
ATOM 967 C C . VAL B 1 11 ? 21.153 21.620 29.003 1.00 16.15 6 VAL B C 1
ATOM 968 O O . VAL B 1 11 ? 20.460 22.570 28.662 1.00 17.08 6 VAL B O 1
ATOM 972 N N . ALA B 1 12 ? 20.894 20.366 28.635 1.00 16.10 7 ALA B N 1
ATOM 973 C CA . ALA B 1 12 ? 19.703 19.972 27.984 1.00 15.11 7 ALA B CA 1
ATOM 974 C C . ALA B 1 12 ? 18.625 19.683 29.016 1.00 16.40 7 ALA B C 1
ATOM 975 O O . ALA B 1 12 ? 18.869 18.876 29.943 1.00 18.40 7 ALA B O 1
ATOM 977 N N . ILE B 1 13 ? 17.487 20.294 28.891 1.00 16.60 8 ILE B N 1
ATOM 978 C CA . ILE B 1 13 ? 16.381 20.152 29.824 1.00 16.57 8 ILE B CA 1
ATOM 979 C C . ILE B 1 13 ? 15.199 19.616 29.023 1.00 17.63 8 ILE B C 1
ATOM 980 O O . ILE B 1 13 ? 14.754 20.268 28.031 1.00 18.58 8 ILE B O 1
ATOM 985 N N . ASP B 1 14 ? 14.656 18.476 29.414 1.00 17.29 9 ASP B N 1
ATOM 986 C CA . ASP B 1 14 ? 13.454 17.925 28.866 1.00 17.72 9 ASP B CA 1
ATOM 987 C C . ASP B 1 14 ? 12.314 18.127 29.871 1.00 17.36 9 ASP B C 1
ATOM 988 O O . ASP B 1 14 ? 12.459 17.768 31.055 1.00 19.54 9 ASP B O 1
ATOM 993 N N . ALA B 1 15 ? 11.220 18.680 29.419 1.00 16.88 10 ALA B N 1
ATOM 994 C CA . ALA B 1 15 ? 10.132 18.988 30.303 1.00 17.58 10 ALA B CA 1
ATOM 995 C C . ALA B 1 15 ? 8.798 18.765 29.662 1.00 19.19 10 ALA B C 1
ATOM 996 O O . ALA B 1 15 ? 8.647 18.721 28.432 1.00 19.79 10 ALA B O 1
ATOM 998 N N . LYS B 1 16 ? 7.774 18.608 30.506 1.00 20.35 11 LYS B N 1
ATOM 999 C CA . LYS B 1 16 ? 6.409 18.593 30.092 1.00 23.56 11 LYS B CA 1
ATOM 1000 C C . LYS B 1 16 ? 5.440 18.894 31.177 1.00 23.08 11 LYS B C 1
ATOM 1001 O O . LYS B 1 16 ? 5.833 18.922 32.352 1.00 23.27 11 LYS B O 1
ATOM 1007 N N . ARG B 1 17 ? 4.193 19.115 30.802 1.00 24.79 12 ARG B N 1
ATOM 1008 C CA . ARG B 1 17 ? 3.152 19.462 31.712 1.00 25.94 12 ARG B CA 1
ATOM 1009 C C . ARG B 1 17 ? 2.661 18.193 32.381 1.00 26.84 12 ARG B C 1
ATOM 1010 O O . ARG B 1 17 ? 2.193 17.248 31.694 1.00 29.34 12 ARG B O 1
ATOM 1018 N N . VAL B 1 18 ? 2.721 18.152 33.709 1.00 24.81 13 VAL B N 1
ATOM 1019 C CA . VAL B 1 18 ? 2.159 17.034 34.466 1.00 25.22 13 VAL B CA 1
ATOM 1020 C C . VAL B 1 18 ? 1.640 17.695 35.778 1.00 24.71 13 VAL B C 1
ATOM 1021 O O . VAL B 1 18 ? 2.312 18.557 36.378 1.00 24.51 13 VAL B O 1
ATOM 1025 N N . ASP B 1 19 ? 0.454 17.277 36.233 1.00 25.12 14 ASP B N 1
ATOM 1026 C CA . ASP B 1 19 ? -0.046 17.712 37.548 1.00 25.78 14 ASP B CA 1
ATOM 1027 C C . ASP B 1 19 ? -0.041 19.224 37.670 1.00 26.43 14 ASP B C 1
ATOM 1028 O O . ASP B 1 19 ? 0.249 19.779 38.735 1.00 27.42 14 ASP B O 1
ATOM 1033 N N . GLY B 1 20 ? -0.354 19.885 36.572 1.00 26.75 15 GLY B N 1
ATOM 1034 C CA . GLY B 1 20 ? -0.505 21.366 36.561 1.00 26.91 15 GLY B CA 1
ATOM 1035 C C . GLY B 1 20 ? 0.777 22.180 36.492 1.00 26.74 15 GLY B C 1
ATOM 1036 O O . GLY B 1 20 ? 0.736 23.408 36.607 1.00 30.79 15 GLY B O 1
ATOM 1037 N N . GLU B 1 21 ? 1.916 21.505 36.330 1.00 25.24 16 GLU B N 1
ATOM 1038 C CA . GLU B 1 21 ? 3.187 22.193 36.344 1.00 23.34 16 GLU B CA 1
ATOM 1039 C C . GLU B 1 21 ? 4.082 21.720 35.198 1.00 21.73 16 GLU B C 1
ATOM 1040 O O . GLU B 1 21 ? 3.950 20.582 34.739 1.00 23.68 16 GLU B O 1
ATOM 1046 N N . PHE B 1 22 ? 5.036 22.535 34.782 1.00 21.02 17 PHE B N 1
ATOM 1047 C CA . PHE B 1 22 ? 6.133 22.038 33.934 1.00 20.36 17 PHE B CA 1
ATOM 1048 C C . PHE B 1 22 ? 7.135 21.317 34.808 1.00 19.30 17 PHE B C 1
ATOM 1049 O O . PHE B 1 22 ? 7.751 21.926 35.717 1.00 19.50 17 PHE B O 1
ATOM 1057 N N . MET B 1 23 ? 7.322 20.037 34.553 1.00 18.70 18 MET B N 1
ATOM 1058 C CA . MET B 1 23 ? 8.188 19.171 35.346 1.00 17.56 18 MET B CA 1
ATOM 1059 C C . MET B 1 23 ? 9.397 18.739 34.499 1.00 17.67 18 MET B C 1
ATOM 1060 O O . MET B 1 23 ? 9.226 18.464 33.274 1.00 18.57 18 MET B O 1
ATOM 1065 N N . VAL B 1 24 ? 10.534 18.548 35.119 1.00 17.03 19 VAL B N 1
ATOM 1066 C CA . VAL B 1 24 ? 11.753 18.069 34.484 1.00 17.00 19 VAL B CA 1
ATOM 1067 C C . VAL B 1 24 ? 11.769 16.573 34.450 1.00 16.51 19 VAL B C 1
ATOM 1068 O O . VAL B 1 24 ? 11.515 15.910 35.493 1.00 17.78 19 VAL B O 1
ATOM 1072 N N . PHE B 1 25 ? 12.072 15.974 33.273 1.00 17.91 20 PHE B N 1
ATOM 1073 C CA . PHE B 1 25 ? 12.163 14.573 33.104 1.00 17.99 20 PHE B CA 1
ATOM 1074 C C . PHE B 1 25 ? 13.576 14.125 32.726 1.00 19.04 20 PHE B C 1
ATOM 1075 O O . PHE B 1 25 ? 14.233 14.805 31.931 1.00 20.12 20 PHE B O 1
ATOM 1083 N N . THR B 1 26 ? 14.012 12.996 33.249 1.00 18.98 21 THR B N 1
ATOM 1084 C CA . THR B 1 26 ? 15.308 12.405 32.917 1.00 19.66 21 THR B CA 1
ATOM 1085 C C . THR B 1 26 ? 15.124 11.058 32.230 1.00 21.65 21 THR B C 1
ATOM 1086 O O . THR B 1 26 ? 13.976 10.578 32.068 1.00 21.72 21 THR B O 1
ATOM 1090 N N . TYR B 1 27 ? 16.250 10.425 31.855 1.00 21.65 22 TYR B N 1
ATOM 1091 C CA . TYR B 1 27 ? 16.238 9.124 31.233 1.00 23.43 22 TYR B CA 1
ATOM 1092 C C . TYR B 1 27 ? 15.416 9.149 29.989 1.00 26.17 22 TYR B C 1
ATOM 1093 O O . TYR B 1 27 ? 14.454 8.369 29.826 1.00 27.92 22 TYR B O 1
ATOM 1102 N N . SER B 1 28 ? 15.770 10.078 29.092 1.00 27.25 23 SER B N 1
ATOM 1103 C CA . SER B 1 28 ? 15.118 10.125 27.756 1.00 28.45 23 SER B CA 1
ATOM 1104 C C . SER B 1 28 ? 13.623 10.329 27.876 1.00 28.00 23 SER B C 1
ATOM 1105 O O . SER B 1 28 ? 12.821 9.708 27.229 1.00 31.27 23 SER B O 1
ATOM 1108 N N . GLY B 1 29 ? 13.228 11.156 28.833 1.00 27.76 24 GLY B N 1
ATOM 1109 C CA . GLY B 1 29 ? 11.861 11.529 28.979 1.00 30.15 24 GLY B CA 1
ATOM 1110 C C . GLY B 1 29 ? 10.999 10.579 29.747 1.00 30.04 24 GLY B C 1
ATOM 1111 O O . GLY B 1 29 ? 9.791 10.736 29.804 1.00 35.20 24 GLY B O 1
ATOM 1112 N N . LYS B 1 30 ? 11.583 9.604 30.437 1.00 29.50 25 LYS B N 1
ATOM 1113 C CA . LYS B 1 30 ? 10.785 8.561 31.086 1.00 29.29 25 LYS B CA 1
ATOM 1114 C C . LYS B 1 30 ? 10.613 8.728 32.587 1.00 27.83 25 LYS B C 1
ATOM 1115 O O . LYS B 1 30 ? 9.761 8.074 33.202 1.00 31.69 25 LYS B O 1
ATOM 1121 N N . LYS B 1 31 ? 11.456 9.511 33.229 1.00 22.58 26 LYS B N 1
ATOM 1122 C CA . LYS B 1 31 ? 11.425 9.635 34.717 1.00 22.08 26 LYS B CA 1
ATOM 1123 C C . LYS B 1 31 ? 11.037 11.071 35.082 1.00 20.02 26 LYS B C 1
ATOM 1124 O O . LYS B 1 31 ? 11.769 12.015 34.794 1.00 19.94 26 LYS B O 1
ATOM 1130 N N . ASN B 1 32 ? 9.917 11.218 35.784 1.00 20.21 27 ASN B N 1
ATOM 1131 C CA . ASN B 1 32 ? 9.516 12.473 36.366 1.00 21.41 27 ASN B CA 1
ATOM 1132 C C . ASN B 1 32 ? 10.376 12.696 37.605 1.00 19.35 27 ASN B C 1
ATOM 1133 O O . ASN B 1 32 ? 10.276 11.916 38.611 1.00 22.95 27 ASN B O 1
ATOM 1138 N N . THR B 1 33 ? 11.270 13.678 37.565 1.00 18.18 28 THR B N 1
ATOM 1139 C CA . THR B 1 33 ? 12.227 13.899 38.660 1.00 17.94 28 THR B CA 1
ATOM 1140 C C . THR B 1 33 ? 11.557 14.467 39.900 1.00 19.10 28 THR B C 1
ATOM 1141 O O . THR B 1 33 ? 12.162 14.432 41.004 1.00 19.57 28 THR B O 1
ATOM 1145 N N . GLY B 1 34 ? 10.387 15.064 39.753 1.00 18.88 29 GLY B N 1
ATOM 1146 C CA . GLY B 1 34 ? 9.813 15.893 40.819 1.00 17.97 29 GLY B CA 1
ATOM 1147 C C . GLY B 1 34 ? 10.362 17.268 40.892 1.00 18.49 29 GLY B C 1
ATOM 1148 O O . GLY B 1 34 ? 9.991 18.037 41.798 1.00 19.34 29 GLY B O 1
ATOM 1149 N N . ILE B 1 35 ? 11.245 17.676 39.956 1.00 17.54 30 ILE B N 1
ATOM 1150 C CA . ILE B 1 35 ? 11.805 19.007 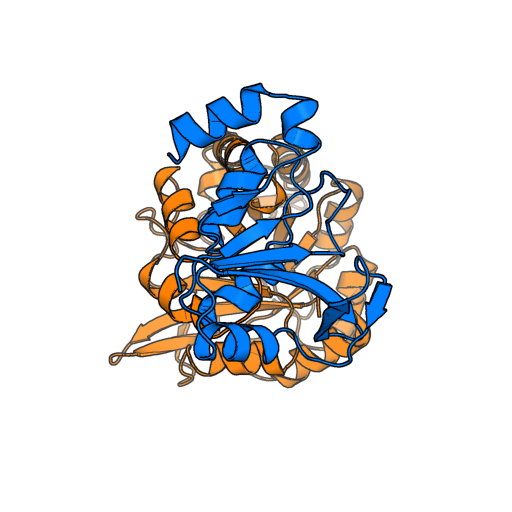39.929 1.00 17.76 30 ILE B CA 1
ATOM 1151 C C . ILE B 1 35 ? 10.970 19.904 39.032 1.00 16.69 30 ILE B C 1
ATOM 1152 O O . ILE B 1 35 ? 10.636 19.514 37.885 1.00 18.81 30 ILE B O 1
ATOM 1157 N N . LEU B 1 36 ? 10.615 21.073 39.491 1.00 17.76 31 LEU B N 1
ATOM 1158 C CA . LEU B 1 36 ? 9.912 22.070 38.698 1.00 17.88 31 LEU B CA 1
ATOM 1159 C C . LEU B 1 36 ? 10.876 22.719 37.691 1.00 18.20 31 LEU B C 1
ATOM 1160 O O . LEU B 1 36 ? 11.993 23.091 38.028 1.00 18.48 31 LEU B O 1
ATOM 1165 N N . LEU B 1 37 ? 10.426 22.794 36.432 1.00 17.35 32 LEU B N 1
ATOM 1166 C CA . LEU B 1 37 ? 11.224 23.474 35.417 1.00 17.91 32 LEU B CA 1
ATOM 1167 C C . LEU B 1 37 ? 11.679 24.852 35.872 1.00 18.53 32 LEU B C 1
ATOM 1168 O O . LEU B 1 37 ? 12.824 25.258 35.641 1.00 18.61 32 LEU B O 1
ATOM 1173 N N . ARG B 1 38 ? 10.768 25.617 36.492 1.00 19.68 33 ARG B N 1
ATOM 1174 C CA A ARG B 1 38 ? 11.093 26.971 36.942 0.46 21.64 33 ARG B CA 1
ATOM 1175 C CA B ARG B 1 38 ? 11.148 26.956 36.903 0.54 19.41 33 ARG B CA 1
ATOM 1176 C C . ARG B 1 38 ? 12.328 26.983 37.853 1.00 21.30 33 ARG B C 1
ATOM 1177 O O . ARG B 1 38 ? 13.150 27.830 37.771 1.00 25.08 33 ARG B O 1
ATOM 1192 N N . ASP B 1 39 ? 12.402 26.032 38.748 1.00 19.28 34 ASP B N 1
ATOM 1193 C CA . ASP B 1 39 ? 13.515 25.972 39.675 1.00 19.66 34 ASP B CA 1
ATOM 1194 C C . ASP B 1 39 ? 14.783 25.479 39.017 1.00 19.60 34 ASP B C 1
ATOM 1195 O O . ASP B 1 39 ? 15.902 25.939 39.319 1.00 20.86 34 ASP B O 1
ATOM 1200 N N . TRP B 1 40 ? 14.655 24.475 38.140 1.00 17.78 35 TRP B N 1
ATOM 1201 C CA . TRP B 1 40 ? 15.833 23.903 37.498 1.00 17.43 35 TRP B CA 1
ATOM 1202 C C . TRP B 1 40 ? 16.549 24.899 36.592 1.00 17.63 35 TRP B C 1
ATOM 1203 O O . TRP B 1 40 ? 17.759 24.956 36.547 1.00 17.51 35 TRP B O 1
ATOM 1214 N N . VAL B 1 41 ? 15.778 25.688 35.855 1.00 16.30 36 VAL B N 1
ATOM 1215 C CA . VAL B 1 41 ? 16.372 26.700 34.970 1.00 18.09 36 VAL B CA 1
ATOM 1216 C C . VAL B 1 41 ? 17.236 27.646 35.784 1.00 18.20 36 VAL B C 1
ATOM 1217 O O . VAL B 1 41 ? 18.367 27.960 35.432 1.00 18.63 36 VAL B O 1
ATOM 1221 N N . VAL B 1 42 ? 16.692 28.132 36.907 1.00 19.00 37 VAL B N 1
ATOM 1222 C CA . VAL B 1 42 ? 17.448 29.015 37.785 1.00 19.84 37 VAL B CA 1
ATOM 1223 C C . VAL B 1 42 ? 18.705 28.356 38.323 1.00 19.95 37 VAL B C 1
ATOM 1224 O O . VAL B 1 42 ? 19.763 28.964 38.336 1.00 20.90 37 VAL B O 1
ATOM 1228 N N . GLU B 1 43 ? 18.594 27.111 38.732 1.00 19.39 38 GLU B N 1
ATOM 1229 C CA . GLU B 1 43 ? 19.704 26.404 39.304 1.00 20.37 38 GLU B CA 1
ATOM 1230 C C . GLU B 1 43 ? 20.817 26.181 38.273 1.00 18.03 38 GLU B C 1
ATOM 1231 O O . GLU B 1 43 ? 21.995 26.322 38.547 1.00 19.48 38 GLU B O 1
ATOM 1237 N N . VAL B 1 44 ? 20.405 25.797 37.051 1.00 18.79 39 VAL B N 1
ATOM 1238 C CA . VAL B 1 44 ? 21.414 25.507 36.023 1.00 18.81 39 VAL B CA 1
ATOM 1239 C C . VAL B 1 44 ? 22.248 26.750 35.723 1.00 17.77 39 VAL B C 1
ATOM 1240 O O . VAL B 1 44 ? 23.471 26.655 35.559 1.00 19.12 39 VAL B O 1
ATOM 1244 N N . GLU B 1 45 ? 21.606 27.911 35.628 1.00 19.16 40 GLU B N 1
ATOM 1245 C CA . GLU B 1 45 ? 22.353 29.117 35.442 1.00 19.93 40 GLU B CA 1
ATOM 1246 C C . GLU B 1 45 ? 23.294 29.427 36.618 1.00 20.60 40 GLU B C 1
ATOM 1247 O O . GLU B 1 45 ? 24.461 29.759 36.454 1.00 22.22 40 GLU B O 1
ATOM 1253 N N . LYS B 1 46 ? 22.757 29.273 37.812 1.00 20.41 41 LYS B N 1
ATOM 1254 C CA . LYS B 1 46 ? 23.522 29.518 39.051 1.00 22.84 41 LYS B CA 1
ATOM 1255 C C . LYS B 1 46 ? 24.742 28.595 39.108 1.00 22.80 41 LYS B C 1
ATOM 1256 O O . LYS B 1 46 ? 25.808 29.000 39.579 1.00 24.29 41 LYS B O 1
ATOM 1262 N N . ARG B 1 47 ? 24.610 27.358 38.666 1.00 20.29 42 ARG B N 1
ATOM 1263 C CA . ARG B 1 47 ? 25.722 26.400 38.657 1.00 20.09 42 ARG B CA 1
ATOM 1264 C C . ARG B 1 47 ? 26.796 26.736 37.647 1.00 20.40 42 ARG B C 1
ATOM 1265 O O . ARG B 1 47 ? 27.873 26.178 37.677 1.00 23.38 42 ARG B O 1
ATOM 1273 N N . GLY B 1 48 ? 26.459 27.565 36.666 1.00 21.39 43 GLY B N 1
ATOM 1274 C CA . GLY B 1 48 ? 27.442 27.970 35.646 1.00 21.42 43 GLY B CA 1
ATOM 1275 C C . GLY B 1 48 ? 27.197 27.507 34.213 1.00 21.81 43 GLY B C 1
ATOM 1276 O O . GLY B 1 48 ? 28.112 27.619 33.381 1.00 23.56 43 GLY B O 1
ATOM 1277 N N . ALA B 1 49 ? 26.000 27.055 33.894 1.00 20.51 44 ALA B N 1
ATOM 1278 C CA . ALA B 1 49 ? 25.709 26.676 32.510 1.00 20.66 44 ALA B CA 1
ATOM 1279 C C . ALA B 1 49 ? 25.857 27.870 31.600 1.00 20.43 44 ALA B C 1
ATOM 1280 O O . ALA B 1 49 ? 25.565 29.008 31.955 1.00 21.27 44 ALA B O 1
ATOM 1282 N N . GLY B 1 50 ? 26.232 27.614 30.345 1.00 20.68 45 GLY B N 1
ATOM 1283 C CA . GLY B 1 50 ? 26.297 28.676 29.326 1.00 21.34 45 GLY B CA 1
ATOM 1284 C C . GLY B 1 50 ? 25.114 28.791 28.409 1.00 20.16 45 GLY B C 1
ATOM 1285 O O . GLY B 1 50 ? 24.843 29.881 27.885 1.00 21.00 45 GLY B O 1
ATOM 1286 N N . GLU B 1 51 ? 24.391 27.724 28.227 1.00 19.45 46 GLU B N 1
ATOM 1287 C CA . GLU B 1 51 ? 23.226 27.667 27.343 1.00 18.99 46 GLU B CA 1
ATOM 1288 C C . GLU B 1 51 ? 22.272 26.585 27.778 1.00 17.52 46 GLU B C 1
ATOM 1289 O O . GLU B 1 51 ? 22.708 25.620 28.424 1.00 18.49 46 GLU B O 1
ATOM 1295 N N . ILE B 1 52 ? 20.999 26.747 27.473 1.00 17.18 47 ILE B N 1
ATOM 1296 C CA . ILE B 1 52 ? 19.987 25.754 27.759 1.00 16.93 47 ILE B CA 1
ATOM 1297 C C . ILE B 1 52 ? 19.410 25.210 26.428 1.00 17.10 47 ILE B C 1
ATOM 1298 O O . ILE B 1 52 ? 18.939 26.009 25.586 1.00 18.53 47 ILE B O 1
ATOM 1303 N N . LEU B 1 53 ? 19.412 23.912 26.272 1.00 16.24 48 LEU B N 1
ATOM 1304 C CA . LEU B 1 53 ? 18.732 23.218 25.179 1.00 15.80 48 LEU B CA 1
ATOM 1305 C C . LEU B 1 53 ? 17.410 22.731 25.682 1.00 15.88 48 LEU B C 1
ATOM 1306 O O . LEU B 1 53 ? 17.385 21.788 26.514 1.00 17.34 48 LEU B O 1
ATOM 1311 N N . LEU B 1 54 ? 16.333 23.363 25.304 1.00 15.81 49 LEU B N 1
ATOM 1312 C CA . LEU B 1 54 ? 15.022 23.176 25.880 1.00 16.12 49 LEU B CA 1
ATOM 1313 C C . LEU B 1 54 ? 14.137 22.309 24.989 1.00 16.80 49 LEU B C 1
ATOM 1314 O O . LEU B 1 54 ? 13.759 22.766 23.893 1.00 18.99 49 LEU B O 1
ATOM 1319 N N . THR B 1 55 ? 13.782 21.119 25.397 1.00 18.16 50 THR B N 1
ATOM 1320 C CA . THR B 1 55 ? 12.970 20.180 24.680 1.00 19.25 50 THR B CA 1
ATOM 1321 C C . THR B 1 55 ? 11.674 19.949 25.376 1.00 18.30 50 THR B C 1
ATOM 1322 O O . THR B 1 55 ? 11.636 19.554 26.531 1.00 19.90 50 THR B O 1
ATOM 1326 N N . SER B 1 56 ? 10.557 20.188 24.717 1.00 19.72 51 SER B N 1
ATOM 1327 C CA . SER B 1 56 ? 9.265 19.820 25.204 1.00 20.20 51 SER B CA 1
ATOM 1328 C C . SER B 1 56 ? 8.964 18.405 24.784 1.00 20.67 51 SER B C 1
ATOM 1329 O O . SER B 1 56 ? 8.881 18.083 23.565 1.00 23.72 51 SER B O 1
ATOM 1332 N N . ILE B 1 57 ? 8.805 17.487 25.755 1.00 21.40 52 ILE B N 1
ATOM 1333 C CA . ILE B 1 57 ? 8.515 16.144 25.469 1.00 26.36 52 ILE B CA 1
ATOM 1334 C C . ILE B 1 57 ? 7.048 15.961 25.147 1.00 31.14 52 ILE B C 1
ATOM 1335 O O . ILE B 1 57 ? 6.634 14.899 24.531 1.00 38.11 52 ILE B O 1
ATOM 1340 N N . ASP B 1 58 ? 6.280 17.032 25.353 1.00 31.61 53 ASP B N 1
ATOM 1341 C CA . ASP B 1 58 ? 4.938 17.239 24.705 1.00 35.23 53 ASP B CA 1
ATOM 1342 C C . ASP B 1 58 ? 4.920 17.474 23.152 1.00 35.58 53 ASP B C 1
ATOM 1343 O O . ASP B 1 58 ? 3.936 17.176 22.552 1.00 37.09 53 ASP B O 1
ATOM 1348 N N . ARG B 1 59 ? 5.905 18.135 22.555 1.00 33.62 54 ARG B N 1
ATOM 1349 C CA . ARG B 1 59 ? 5.928 18.414 21.106 1.00 35.29 54 ARG B CA 1
ATOM 1350 C C . ARG B 1 59 ? 6.972 17.583 20.366 1.00 36.78 54 ARG B C 1
ATOM 1351 O O . ARG B 1 59 ? 6.928 17.495 19.130 1.00 37.12 54 ARG B O 1
ATOM 1359 N N . ASP B 1 60 ? 7.924 16.990 21.078 1.00 40.07 55 ASP B N 1
ATOM 1360 C CA . ASP B 1 60 ? 9.026 16.256 20.451 1.00 43.28 55 ASP B CA 1
ATOM 1361 C C . ASP B 1 60 ? 8.459 15.168 19.527 1.00 44.96 55 ASP B C 1
ATOM 1362 O O . ASP B 1 60 ? 7.450 14.511 19.845 1.00 45.20 55 ASP B O 1
ATOM 1367 N N . GLY B 1 61 ? 9.136 14.964 18.401 1.00 45.11 56 GLY B N 1
ATOM 1368 C CA . GLY B 1 61 ? 8.690 13.929 17.471 1.00 47.67 56 GLY B CA 1
ATOM 1369 C C . GLY B 1 61 ? 7.416 14.267 16.697 1.00 48.23 56 GLY B C 1
ATOM 1370 O O . GLY B 1 61 ? 7.156 13.639 15.657 1.00 50.48 56 GLY B O 1
ATOM 1371 N N . THR B 1 62 ? 6.619 15.258 17.147 1.00 48.60 57 THR B N 1
ATOM 1372 C CA . THR B 1 62 ? 5.462 15.759 16.352 1.00 46.97 57 THR B CA 1
ATOM 1373 C C . THR B 1 62 ? 6.017 16.754 15.330 1.00 46.28 57 THR B C 1
ATOM 1374 O O . THR B 1 62 ? 7.212 17.076 15.337 1.00 44.03 57 THR B O 1
ATOM 1378 N N . LYS B 1 63 ? 5.151 17.256 14.463 1.00 47.24 58 LYS B N 1
ATOM 1379 C CA . LYS B 1 63 ? 5.577 18.253 13.501 1.00 46.00 58 LYS B CA 1
ATOM 1380 C C . LYS B 1 63 ? 4.601 19.397 13.585 1.00 45.20 58 LYS B C 1
ATOM 1381 O O . LYS B 1 63 ? 4.339 20.039 12.579 1.00 45.30 58 LYS B O 1
ATOM 1387 N N . SER B 1 64 ? 4.060 19.664 14.788 1.00 43.40 59 SER B N 1
ATOM 1388 C CA . SER B 1 64 ? 3.091 20.780 15.008 1.00 43.18 59 SER B CA 1
ATOM 1389 C C . SER B 1 64 ? 3.699 22.115 15.475 1.00 39.31 59 SER B C 1
ATOM 1390 O O . SER B 1 64 ? 3.009 23.093 15.684 1.00 41.16 59 SER B O 1
ATOM 1393 N N . GLY B 1 65 ? 5.000 22.133 15.646 1.00 32.41 60 GLY B N 1
ATOM 1394 C CA . GLY B 1 65 ? 5.760 23.323 15.984 1.00 29.53 60 GLY B CA 1
ATOM 1395 C C . GLY B 1 65 ? 6.364 23.164 17.370 1.00 26.57 60 GLY B C 1
ATOM 1396 O O . GLY B 1 65 ? 6.093 22.200 18.085 1.00 27.83 60 GLY B O 1
ATOM 1397 N N . TYR B 1 66 ? 7.217 24.078 17.724 1.00 26.00 61 TYR B N 1
ATOM 1398 C CA . TYR B 1 66 ? 7.841 24.077 19.058 1.00 24.59 61 TYR B CA 1
ATOM 1399 C C . TYR B 1 66 ? 6.806 24.443 20.119 1.00 24.89 61 TYR B C 1
ATOM 1400 O O . TYR B 1 66 ? 5.783 25.044 19.830 1.00 24.91 61 TYR B O 1
ATOM 1409 N N . ASP B 1 67 ? 7.094 24.107 21.374 1.00 25.07 62 ASP B N 1
ATOM 1410 C CA . ASP B 1 67 ? 6.208 24.431 22.493 1.00 23.64 62 ASP B CA 1
ATOM 1411 C C . ASP B 1 67 ? 6.507 25.848 22.948 1.00 22.93 62 ASP B C 1
ATOM 1412 O O . ASP B 1 67 ? 7.313 26.109 23.851 1.00 23.14 62 ASP B O 1
ATOM 1417 N N . THR B 1 68 ? 5.869 26.810 22.298 1.00 23.65 63 THR B N 1
ATOM 1418 C CA . THR B 1 68 ? 6.185 28.208 22.502 1.00 26.18 63 THR B CA 1
ATOM 1419 C C . THR B 1 68 ? 5.715 28.728 23.890 1.00 23.04 63 THR B C 1
ATOM 1420 O O . THR B 1 68 ? 6.320 29.648 24.450 1.00 24.00 63 THR B O 1
ATOM 1424 N N . GLU B 1 69 ? 4.675 28.124 24.441 1.00 23.33 64 GLU B N 1
ATOM 1425 C CA . GLU B 1 69 ? 4.269 28.461 25.803 1.00 23.58 64 GLU B CA 1
ATOM 1426 C C . GLU B 1 69 ? 5.417 28.150 26.782 1.00 22.07 64 GLU B C 1
ATOM 1427 O O . GLU B 1 69 ? 5.746 28.967 27.663 1.00 22.12 64 GLU B O 1
ATOM 1433 N N . MET B 1 70 ? 6.064 26.995 26.624 1.00 19.90 65 MET B N 1
ATOM 1434 C CA . MET B 1 70 ? 7.184 26.623 27.475 1.00 19.18 65 MET B CA 1
ATOM 1435 C C . MET B 1 70 ? 8.345 27.591 27.317 1.00 19.35 65 MET B C 1
ATOM 1436 O O . MET B 1 70 ? 9.050 27.958 28.271 1.00 19.71 65 MET B O 1
ATOM 1441 N N . ILE B 1 71 ? 8.674 27.939 26.056 1.00 18.99 66 ILE B N 1
ATOM 1442 C CA . ILE B 1 71 ? 9.737 28.903 25.798 1.00 18.75 66 ILE B CA 1
ATOM 1443 C C . ILE B 1 71 ? 9.483 30.227 26.516 1.00 18.17 66 ILE B C 1
ATOM 1444 O O . ILE B 1 71 ? 10.388 30.781 27.157 1.00 19.38 66 ILE B O 1
ATOM 1449 N N . ARG B 1 72 ? 8.301 30.751 26.375 1.00 20.59 67 ARG B N 1
ATOM 1450 C CA . ARG B 1 72 ? 7.974 32.002 27.026 1.00 20.25 67 ARG B CA 1
ATOM 1451 C C . ARG B 1 72 ? 8.025 31.890 28.579 1.00 20.76 67 ARG B C 1
ATOM 1452 O O . ARG B 1 72 ? 8.443 32.813 29.237 1.00 22.05 67 ARG B O 1
ATOM 1460 N N . PHE B 1 73 ? 7.655 30.727 29.078 1.00 20.44 68 PHE B N 1
ATOM 1461 C CA . PHE B 1 73 ? 7.779 30.446 30.514 1.00 20.12 68 PHE B CA 1
ATOM 1462 C C . PHE B 1 73 ? 9.1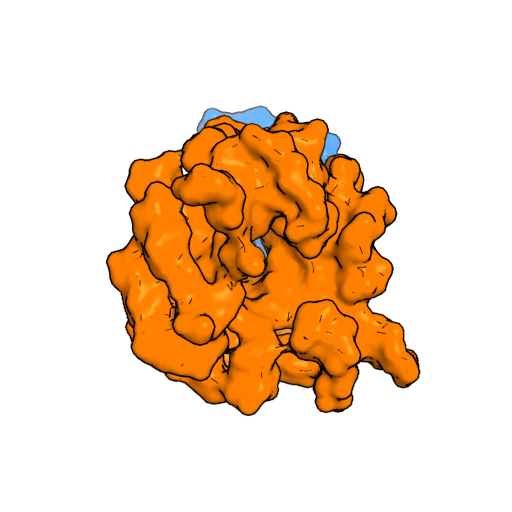99 30.532 31.006 1.00 20.39 68 PHE B C 1
ATOM 1463 O O . PHE B 1 73 ? 9.518 31.100 32.089 1.00 21.21 68 PHE B O 1
ATOM 1471 N N . VAL B 1 74 ? 10.121 29.947 30.243 1.00 18.69 69 VAL B N 1
ATOM 1472 C CA . VAL B 1 74 ? 11.517 29.904 30.643 1.00 18.50 69 VAL B CA 1
ATOM 1473 C C . VAL B 1 74 ? 12.204 31.226 30.473 1.00 17.84 69 VAL B C 1
ATOM 1474 O O . VAL B 1 74 ? 13.132 31.595 31.214 1.00 19.50 69 VAL B O 1
ATOM 1478 N N . ARG B 1 75 ? 11.839 31.947 29.418 1.00 19.26 70 ARG B N 1
ATOM 1479 C CA . ARG B 1 75 ? 12.599 33.119 29.019 1.00 19.50 70 ARG B CA 1
ATOM 1480 C C . ARG B 1 75 ? 12.932 34.166 30.119 1.00 21.56 70 ARG B C 1
ATOM 1481 O O . ARG B 1 75 ? 14.069 34.579 30.230 1.00 22.61 70 ARG B O 1
ATOM 1489 N N . PRO B 1 76 ? 11.953 34.500 31.020 1.00 21.78 71 PRO B N 1
ATOM 1490 C CA . PRO B 1 76 ? 12.290 35.487 32.056 1.00 24.34 71 PRO B CA 1
ATOM 1491 C C . PRO B 1 76 ? 13.149 34.967 33.199 1.00 25.98 71 PRO B C 1
ATOM 1492 O O . PRO B 1 76 ? 13.598 35.781 34.050 1.00 29.22 71 PRO B O 1
ATOM 1496 N N . LEU B 1 77 ? 13.297 33.662 33.298 1.00 23.04 72 LEU B N 1
ATOM 1497 C CA . LEU B 1 77 ? 13.998 33.038 34.414 1.00 22.37 72 LEU B CA 1
ATOM 1498 C C . LEU B 1 77 ? 15.467 32.975 34.229 1.00 23.37 72 LEU B C 1
ATOM 1499 O O . LEU B 1 77 ? 16.172 32.686 35.172 1.00 28.64 72 LEU B O 1
ATOM 1504 N N . THR B 1 78 ? 15.972 33.208 32.980 1.00 21.75 73 THR B N 1
ATOM 1505 C CA . THR B 1 78 ? 17.381 33.007 32.663 1.00 23.82 73 THR B CA 1
ATOM 1506 C C . THR B 1 78 ? 17.878 34.074 31.772 1.00 23.55 73 THR B C 1
ATOM 1507 O O . THR B 1 78 ? 17.105 34.558 30.899 1.00 23.33 73 THR B O 1
ATOM 1511 N N . THR B 1 79 ? 19.149 34.420 31.893 1.00 25.30 74 THR B N 1
ATOM 1512 C CA . THR B 1 79 ? 19.800 35.343 31.029 1.00 25.18 74 THR B CA 1
ATOM 1513 C C . THR B 1 79 ? 20.485 34.625 29.848 1.00 26.43 74 THR B C 1
ATOM 1514 O O . THR B 1 79 ? 21.011 35.298 28.969 1.00 27.90 74 THR B O 1
ATOM 1518 N N . LEU B 1 80 ? 20.477 33.301 29.866 1.00 24.19 75 LEU B N 1
ATOM 1519 C CA . LEU B 1 80 ? 21.227 32.468 28.961 1.00 22.64 75 LEU B CA 1
ATOM 1520 C C . LEU B 1 80 ? 20.582 32.299 27.622 1.00 24.21 75 LEU B C 1
ATOM 1521 O O . LEU B 1 80 ? 19.356 32.404 27.490 1.00 22.65 75 LEU B O 1
ATOM 1526 N N . PRO B 1 81 ? 21.408 31.987 26.616 1.00 21.17 76 PRO B N 1
ATOM 1527 C CA . PRO B 1 81 ? 20.782 31.567 25.337 1.00 22.11 76 PRO B CA 1
ATOM 1528 C C . PRO B 1 81 ? 19.949 30.319 25.520 1.00 20.02 76 PRO B C 1
ATOM 1529 O O . PRO B 1 81 ? 20.364 29.367 26.203 1.00 21.21 76 PRO B O 1
ATOM 1533 N N . ILE B 1 82 ? 18.793 30.298 24.870 1.00 18.77 77 ILE B N 1
ATOM 1534 C CA . ILE B 1 82 ? 17.884 29.178 24.854 1.00 18.41 77 ILE B CA 1
ATOM 1535 C C . ILE B 1 82 ? 17.829 28.601 23.421 1.00 18.19 77 ILE B C 1
ATOM 1536 O O . ILE B 1 82 ? 17.542 29.354 22.464 1.00 18.26 77 ILE B O 1
ATOM 1541 N N . ILE B 1 83 ? 18.085 27.332 23.293 1.00 16.31 78 ILE B N 1
ATOM 1542 C CA . ILE B 1 83 ? 17.957 26.591 22.016 1.00 16.53 78 ILE B CA 1
ATOM 1543 C C . ILE B 1 83 ? 16.661 25.833 22.079 1.00 16.10 78 ILE B C 1
ATOM 1544 O O . ILE B 1 83 ? 16.466 24.953 22.931 1.00 17.62 78 ILE B O 1
ATOM 1549 N N . ALA B 1 84 ? 15.694 26.142 21.189 1.00 16.99 79 ALA B N 1
ATOM 1550 C CA . ALA B 1 84 ? 14.463 25.423 21.121 1.00 17.65 79 ALA B CA 1
ATOM 1551 C C . ALA B 1 84 ? 14.633 24.115 20.382 1.00 17.30 79 ALA B C 1
ATOM 1552 O O . ALA B 1 84 ? 15.177 24.105 19.279 1.00 20.08 79 ALA B O 1
ATOM 1554 N N . SER B 1 85 ? 14.125 23.032 20.908 1.00 19.66 80 SER B N 1
ATOM 1555 C CA . SER B 1 85 ? 14.223 21.695 20.332 1.00 21.32 80 SER B CA 1
ATOM 1556 C C . SER B 1 85 ? 12.932 20.940 20.410 1.00 24.68 80 SER B C 1
ATOM 1557 O O . SER B 1 85 ? 12.199 20.988 21.433 1.00 27.57 80 SER B O 1
ATOM 1560 N N . GLY B 1 86 ? 12.573 20.233 19.356 1.00 26.94 81 GLY B N 1
ATOM 1561 C CA . GLY B 1 86 ? 11.403 19.359 19.419 1.00 29.78 81 GLY B CA 1
ATOM 1562 C C . GLY B 1 86 ? 10.114 19.913 18.849 1.00 32.71 81 GLY B C 1
ATOM 1563 O O . GLY B 1 86 ? 9.476 20.822 19.422 1.00 33.70 81 GLY B O 1
ATOM 1564 N N . GLY B 1 87 ? 9.713 19.338 17.727 1.00 31.56 82 GLY B N 1
ATOM 1565 C CA . GLY B 1 87 ? 8.486 19.634 17.093 1.00 33.66 82 GLY B CA 1
ATOM 1566 C C . GLY B 1 87 ? 8.495 20.411 15.805 1.00 33.07 82 GLY B C 1
ATOM 1567 O O . GLY B 1 87 ? 7.429 20.601 15.217 1.00 33.08 82 GLY B O 1
ATOM 1568 N N . ALA B 1 88 ? 9.616 20.907 15.331 1.00 34.63 83 ALA B N 1
ATOM 1569 C CA . ALA B 1 88 ? 9.420 21.864 14.252 1.00 35.53 83 ALA B CA 1
ATOM 1570 C C . ALA B 1 88 ? 9.565 21.244 12.907 1.00 38.57 83 ALA B C 1
ATOM 1571 O O . ALA B 1 88 ? 9.936 20.065 12.785 1.00 42.51 83 ALA B O 1
ATOM 1573 N N . GLY B 1 89 ? 9.046 21.943 11.926 1.00 37.36 84 GLY B N 1
ATOM 1574 C CA . GLY B 1 89 ? 9.346 21.554 10.584 1.00 39.11 84 GLY B CA 1
ATOM 1575 C C . GLY B 1 89 ? 8.974 22.588 9.544 1.00 39.12 84 GLY B C 1
ATOM 1576 O O . GLY B 1 89 ? 9.393 22.487 8.391 1.00 43.76 84 GLY B O 1
ATOM 1577 N N . LYS B 1 90 ? 8.181 23.568 9.865 1.00 36.13 85 LYS B N 1
ATOM 1578 C CA . LYS B 1 90 ? 7.871 24.597 8.860 1.00 34.61 85 LYS B CA 1
ATOM 1579 C C . LYS B 1 90 ? 8.473 25.948 9.252 1.00 32.76 85 LYS B C 1
ATOM 1580 O O . LYS B 1 90 ? 8.690 26.224 10.438 1.00 33.79 85 LYS B O 1
ATOM 1586 N N . MET B 1 91 ? 8.730 26.827 8.294 1.00 33.98 86 MET B N 1
ATOM 1587 C CA . MET B 1 91 ? 9.329 28.108 8.601 1.00 32.04 86 MET B CA 1
ATOM 1588 C C . MET B 1 91 ? 8.611 28.923 9.645 1.00 33.18 86 MET B C 1
ATOM 1589 O O . MET B 1 91 ? 9.241 29.559 10.514 1.00 34.40 86 MET B O 1
ATOM 1594 N N . GLU B 1 92 ? 7.306 28.902 9.605 1.00 31.78 87 GLU B N 1
ATOM 1595 C CA . GLU B 1 92 ? 6.558 29.669 10.602 1.00 32.84 87 GLU B CA 1
ATOM 1596 C C . GLU B 1 92 ? 6.897 29.219 12.026 1.00 30.76 87 GLU B C 1
ATOM 1597 O O . GLU B 1 92 ? 6.784 30.026 12.958 1.00 34.48 87 GLU B O 1
ATOM 1603 N N . HIS B 1 93 ? 7.228 27.915 12.201 1.00 28.98 88 HIS B N 1
ATOM 1604 C CA . HIS B 1 93 ? 7.559 27.356 13.519 1.00 26.53 88 HIS B CA 1
ATOM 1605 C C . HIS B 1 93 ? 8.795 28.012 14.064 1.00 26.03 88 HIS B C 1
ATOM 1606 O O . HIS B 1 93 ? 8.873 28.255 15.279 1.00 26.30 88 HIS B O 1
ATOM 1613 N N . PHE B 1 94 ? 9.777 28.298 13.216 1.00 25.25 89 PHE B N 1
ATOM 1614 C CA . PHE B 1 94 ? 10.992 28.889 13.668 1.00 24.81 89 PHE B CA 1
ATOM 1615 C C . PHE B 1 94 ? 10.765 30.303 14.149 1.00 24.05 89 PHE B C 1
ATOM 1616 O O . PHE B 1 94 ? 11.183 30.670 15.225 1.00 23.32 89 PHE B O 1
ATOM 1624 N N . LEU B 1 95 ? 10.079 31.102 13.345 1.00 24.09 90 LEU B N 1
ATOM 1625 C CA . LEU B 1 95 ? 9.780 32.462 13.730 1.00 22.34 90 LEU B CA 1
ATOM 1626 C C . LEU B 1 95 ? 9.005 32.522 15.054 1.00 21.99 90 LEU B C 1
ATOM 1627 O O . LEU B 1 95 ? 9.351 33.329 15.914 1.00 22.82 90 LEU B O 1
ATOM 1632 N N . GLU B 1 96 ? 8.025 31.636 15.241 1.00 22.41 91 GLU B N 1
ATOM 1633 C CA . GLU B 1 96 ? 7.283 31.608 16.474 1.00 23.91 91 GLU B CA 1
ATOM 1634 C C . GLU B 1 96 ? 8.182 31.322 17.684 1.00 23.87 91 GLU B C 1
ATOM 1635 O O . GLU B 1 96 ? 7.992 31.937 18.742 1.00 25.08 91 GLU B O 1
ATOM 1641 N N . ALA B 1 97 ? 9.140 30.418 17.539 1.00 20.92 92 ALA B N 1
ATOM 1642 C CA . ALA B 1 97 ? 10.063 30.116 18.648 1.00 20.27 92 ALA B CA 1
ATOM 1643 C C . ALA B 1 97 ? 10.871 31.338 18.975 1.00 20.30 92 ALA B C 1
ATOM 1644 O O . ALA B 1 97 ? 11.033 31.701 20.160 1.00 20.20 92 ALA B O 1
ATOM 1646 N N . PHE B 1 98 ? 11.375 32.054 17.967 1.00 19.78 93 PHE B N 1
ATOM 1647 C CA . PHE B 1 98 ? 12.182 33.246 18.226 1.00 19.24 93 PHE B CA 1
ATOM 1648 C C . PHE B 1 98 ? 11.296 34.326 18.850 1.00 20.57 93 PHE B C 1
ATOM 1649 O O . PHE B 1 98 ? 11.748 35.035 19.754 1.00 21.94 93 PHE B O 1
ATOM 1657 N N . LEU B 1 99 ? 10.064 34.471 18.404 1.00 21.27 94 LEU B N 1
ATOM 1658 C CA . LEU B 1 99 ? 9.163 35.471 18.972 1.00 22.12 94 LEU B CA 1
ATOM 1659 C C . LEU B 1 99 ? 8.969 35.299 20.481 1.00 22.47 94 LEU B C 1
ATOM 1660 O O . LEU B 1 99 ? 8.734 36.303 21.202 1.00 25.67 94 LEU B O 1
ATOM 1665 N N . ARG B 1 100 ? 8.991 34.073 20.954 1.00 22.07 95 ARG B N 1
ATOM 1666 C CA . ARG B 1 100 ? 8.737 33.781 22.364 1.00 22.42 95 ARG B CA 1
ATOM 1667 C C . ARG B 1 100 ? 9.988 33.762 23.192 1.00 22.14 95 ARG B C 1
ATOM 1668 O O . ARG B 1 100 ? 9.904 33.547 24.423 1.00 24.30 95 ARG B O 1
ATOM 1676 N N . GLY B 1 101 ? 11.145 33.921 22.586 1.00 20.68 96 GLY B N 1
ATOM 1677 C CA . GLY B 1 101 ? 12.390 34.059 23.334 1.00 21.12 96 GLY B CA 1
ATOM 1678 C C . GLY B 1 101 ? 13.522 33.115 23.042 1.00 20.55 96 GLY B C 1
ATOM 1679 O O . GLY B 1 101 ? 14.596 33.177 23.669 1.00 22.07 96 GLY B O 1
ATOM 1680 N N . ALA B 1 102 ? 13.312 32.177 22.108 1.00 20.54 97 ALA B N 1
ATOM 1681 C CA . ALA B 1 102 ? 14.417 31.330 21.686 1.00 18.64 97 ALA B CA 1
ATOM 1682 C C . ALA B 1 102 ? 15.535 32.154 21.054 1.00 18.96 97 ALA B C 1
ATOM 1683 O O . ALA B 1 102 ? 15.252 33.074 20.246 1.00 22.22 97 ALA B O 1
ATOM 1685 N N . ASP B 1 103 ? 16.794 31.828 21.371 1.00 18.88 98 ASP B N 1
ATOM 1686 C CA . ASP B 1 103 ? 17.911 32.463 20.701 1.00 19.39 98 ASP B CA 1
ATOM 1687 C C . ASP B 1 103 ? 18.402 31.672 19.506 1.00 19.85 98 ASP B C 1
ATOM 1688 O O . ASP B 1 103 ? 18.972 32.238 18.552 1.00 22.53 98 ASP B O 1
ATOM 1693 N N . LYS B 1 104 ? 18.181 30.374 19.513 1.00 17.83 99 LYS B N 1
ATOM 1694 C CA . LYS B 1 104 ? 18.551 29.435 18.438 1.00 18.01 99 LYS B CA 1
ATOM 1695 C C . LYS B 1 104 ? 17.473 28.392 18.330 1.00 16.96 99 LYS B C 1
ATOM 1696 O O . LYS B 1 104 ? 16.717 28.135 19.277 1.00 17.21 99 LYS B O 1
ATOM 1702 N N . VAL B 1 105 ? 17.348 27.773 17.149 1.00 18.85 100 VAL B N 1
ATOM 1703 C CA . VAL B 1 105 ? 16.494 26.644 16.921 1.00 18.68 100 VAL B CA 1
ATOM 1704 C C . VAL B 1 105 ? 17.316 25.433 16.560 1.00 17.59 100 VAL B C 1
ATOM 1705 O O . VAL B 1 105 ? 18.270 25.577 15.780 1.00 20.00 100 VAL B O 1
ATOM 1709 N N . SER B 1 106 ? 16.960 24.274 17.081 1.00 16.98 101 SER B N 1
ATOM 1710 C CA . SER B 1 106 ? 17.581 23.023 16.714 1.00 18.42 101 SER B CA 1
ATOM 1711 C C . SER B 1 106 ? 16.631 22.238 15.814 1.00 19.06 101 SER B C 1
ATOM 1712 O O . SER B 1 106 ? 15.427 22.082 16.112 1.00 21.34 101 SER B O 1
ATOM 1715 N N . ILE B 1 107 ? 17.173 21.755 14.707 1.00 19.88 102 ILE B N 1
ATOM 1716 C CA . ILE B 1 107 ? 16.434 20.928 13.795 1.00 20.68 102 ILE B CA 1
ATOM 1717 C C . ILE B 1 107 ? 17.224 19.662 13.491 1.00 19.92 102 ILE B C 1
ATOM 1718 O O . ILE B 1 107 ? 18.448 19.649 13.542 1.00 20.00 102 ILE B O 1
ATOM 1723 N N . ASN B 1 108 ? 16.496 18.585 13.190 1.00 21.79 103 ASN B N 1
ATOM 1724 C CA . ASN B 1 108 ? 17.084 17.282 12.987 1.00 23.35 103 ASN B CA 1
ATOM 1725 C C . ASN B 1 108 ? 16.409 16.558 11.849 1.00 25.15 103 ASN B C 1
ATOM 1726 O O . ASN B 1 108 ? 16.853 16.704 10.721 1.00 27.47 103 ASN B O 1
ATOM 1731 N N . THR B 1 109 ? 15.329 15.844 12.129 1.00 26.03 104 THR B N 1
ATOM 1732 C CA . THR B 1 109 ? 14.613 15.170 11.038 1.00 27.54 104 THR B CA 1
ATOM 1733 C C . THR B 1 109 ? 14.178 16.142 9.968 1.00 26.84 104 THR B C 1
ATOM 1734 O O . THR B 1 109 ? 14.272 15.835 8.783 1.00 28.30 104 THR B O 1
ATOM 1738 N N . ALA B 1 110 ? 13.705 17.311 10.350 1.00 27.82 105 ALA B N 1
ATOM 1739 C CA . ALA B 1 110 ? 13.197 18.249 9.405 1.00 27.38 105 ALA B CA 1
ATOM 1740 C C . ALA B 1 110 ? 14.326 18.705 8.471 1.00 28.39 105 ALA B C 1
ATOM 1741 O O . ALA B 1 110 ? 14.112 19.022 7.308 1.00 32.70 105 ALA B O 1
ATOM 1743 N N . ALA B 1 111 ? 15.541 18.795 9.003 1.00 26.13 106 ALA B N 1
ATOM 1744 C CA . ALA B 1 111 ? 16.693 19.232 8.206 1.00 24.61 106 ALA B CA 1
ATOM 1745 C C . ALA B 1 111 ? 17.059 18.148 7.193 1.00 25.86 106 ALA B C 1
ATOM 1746 O O . ALA B 1 111 ? 17.399 18.439 6.034 1.00 27.33 106 ALA B O 1
ATOM 1748 N N . VAL B 1 112 ? 17.050 16.893 7.605 1.00 26.91 107 VAL B N 1
ATOM 1749 C CA . VAL B 1 112 ? 17.471 15.763 6.743 1.00 27.57 107 VAL B CA 1
ATOM 1750 C C . VAL B 1 112 ? 16.466 15.676 5.619 1.00 30.92 107 VAL B C 1
ATOM 1751 O O . VAL B 1 112 ? 16.844 15.418 4.461 1.00 34.22 107 VAL B O 1
ATOM 1755 N N . GLU B 1 113 ? 15.198 15.838 5.941 1.00 31.58 108 GLU B N 1
ATOM 1756 C CA . GLU B 1 113 ? 14.155 15.701 4.917 1.00 34.29 108 GLU B CA 1
ATOM 1757 C C . GLU B 1 113 ? 13.997 16.912 4.010 1.00 34.95 108 GLU B C 1
ATOM 1758 O O . GLU B 1 113 ? 13.403 16.817 2.918 1.00 38.40 108 GLU B O 1
ATOM 1764 N N . ASN B 1 114 ? 14.566 18.039 4.393 1.00 35.11 109 ASN B N 1
ATOM 1765 C CA . ASN B 1 114 ? 14.540 19.254 3.618 1.00 34.42 109 ASN B CA 1
ATOM 1766 C C . ASN B 1 114 ? 15.717 20.192 3.949 1.00 32.82 109 ASN B C 1
ATOM 1767 O O . ASN B 1 114 ? 15.557 21.135 4.755 1.00 33.09 109 ASN B O 1
ATOM 1772 N N . PRO B 1 115 ? 16.896 19.902 3.424 1.00 31.80 110 PRO B N 1
ATOM 1773 C CA . PRO B 1 115 ? 18.074 20.681 3.804 1.00 31.10 110 PRO B CA 1
ATOM 1774 C C . PRO B 1 115 ? 17.979 22.128 3.572 1.00 29.66 110 PRO B C 1
ATOM 1775 O O . PRO B 1 115 ? 18.691 22.919 4.233 1.00 28.08 110 PRO B O 1
ATOM 1779 N N . SER B 1 116 ? 17.230 22.561 2.544 1.00 31.02 111 SER B N 1
ATOM 1780 C CA . SER B 1 116 ? 17.080 23.969 2.267 1.00 30.84 111 SER B CA 1
ATOM 1781 C C . SER B 1 116 ? 16.448 24.737 3.443 1.00 30.01 111 SER B C 1
ATOM 1782 O O . SER B 1 116 ? 16.577 25.941 3.584 1.00 30.11 111 SER B O 1
ATOM 1785 N N . LEU B 1 117 ? 15.819 23.998 4.359 1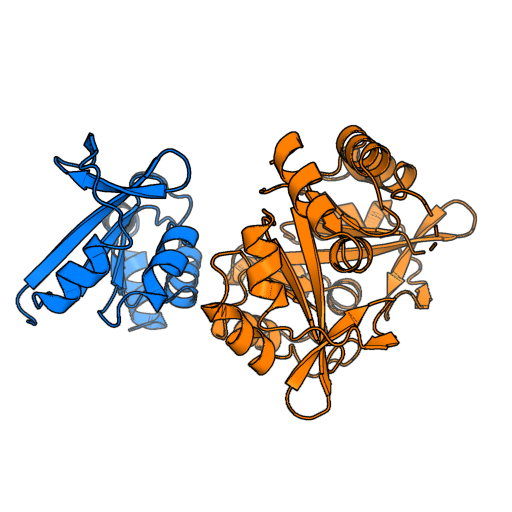.00 29.52 112 LEU B N 1
ATOM 1786 C CA . LEU B 1 117 ? 15.326 24.625 5.583 1.00 28.34 112 LEU B CA 1
ATOM 1787 C C . LEU B 1 117 ? 16.469 25.285 6.373 1.00 25.00 112 LEU B C 1
ATOM 1788 O O . LEU B 1 117 ? 16.277 26.360 6.951 1.00 24.85 112 LEU B O 1
ATOM 1793 N N . ILE B 1 118 ? 17.647 24.655 6.393 1.00 22.87 113 ILE B N 1
ATOM 1794 C CA . ILE B 1 118 ? 18.812 25.224 7.050 1.00 20.63 113 ILE B CA 1
ATOM 1795 C C . ILE B 1 118 ? 19.095 26.631 6.525 1.00 20.89 113 ILE B C 1
ATOM 1796 O O . ILE B 1 118 ? 19.267 27.604 7.249 1.00 21.68 113 ILE B O 1
ATOM 1801 N N . THR B 1 119 ? 19.129 26.704 5.210 1.00 22.83 114 THR B N 1
ATOM 1802 C CA . THR B 1 119 ? 19.445 27.958 4.535 1.00 23.46 114 THR B CA 1
ATOM 1803 C C . THR B 1 119 ? 18.369 29.020 4.679 1.00 23.76 114 THR B C 1
ATOM 1804 O O . THR B 1 119 ? 18.677 30.180 4.930 1.00 24.47 114 THR B O 1
ATOM 1808 N N . GLN B 1 120 ? 17.104 28.609 4.657 1.00 25.39 115 GLN B N 1
ATOM 1809 C CA . GLN B 1 120 ? 16.025 29.525 4.865 1.00 27.01 115 GLN B CA 1
ATOM 1810 C C . GLN B 1 120 ? 16.066 30.188 6.240 1.00 26.00 115 GLN B C 1
ATOM 1811 O O . GLN B 1 120 ? 15.893 31.389 6.385 1.00 26.41 115 GLN B O 1
ATOM 1817 N N . ILE B 1 121 ? 16.326 29.369 7.266 1.00 24.02 116 ILE B N 1
ATOM 1818 C CA . ILE B 1 121 ? 16.445 29.929 8.628 1.00 23.33 116 ILE B CA 1
ATOM 1819 C C . ILE B 1 121 ? 17.609 30.885 8.682 1.00 23.02 116 ILE B C 1
ATOM 1820 O O . ILE B 1 121 ? 17.491 32.012 9.215 1.00 24.54 116 ILE B O 1
ATOM 1825 N N . ALA B 1 122 ? 18.755 30.453 8.215 1.00 23.33 117 ALA B N 1
ATOM 1826 C CA . ALA B 1 122 ? 19.981 31.208 8.311 1.00 22.61 117 ALA B CA 1
ATOM 1827 C C . ALA B 1 122 ? 19.915 32.553 7.603 1.00 23.29 117 ALA B C 1
ATOM 1828 O O . ALA B 1 122 ? 20.427 33.565 8.071 1.00 25.31 117 ALA B O 1
ATOM 1830 N N . GLN B 1 123 ? 19.198 32.600 6.484 1.00 24.69 118 GLN B N 1
ATOM 1831 C CA . GLN B 1 123 ? 19.119 33.842 5.724 1.00 25.79 118 GLN B CA 1
ATOM 1832 C C . GLN B 1 123 ? 18.181 34.868 6.366 1.00 26.20 118 GLN B C 1
ATOM 1833 O O . GLN B 1 123 ? 18.318 36.064 6.082 1.00 30.96 118 GLN B O 1
ATOM 1839 N N . THR B 1 124 ? 17.212 34.449 7.166 1.00 25.99 119 THR B N 1
ATOM 1840 C CA . THR B 1 124 ? 16.340 35.391 7.838 1.00 27.11 119 THR B CA 1
ATOM 1841 C C . THR B 1 124 ? 16.850 35.776 9.266 1.00 27.12 119 THR B C 1
ATOM 1842 O O . THR B 1 124 ? 16.765 36.939 9.669 1.00 27.79 119 THR B O 1
ATOM 1846 N N . PHE B 1 125 ? 17.416 34.824 9.990 1.00 26.41 120 PHE B N 1
ATOM 1847 C CA . PHE B 1 125 ? 17.706 34.965 11.387 1.00 26.81 120 PHE B CA 1
ATOM 1848 C C . PHE B 1 125 ? 19.205 34.959 11.705 1.00 29.30 120 PHE B C 1
ATOM 1849 O O . PHE B 1 125 ? 19.620 35.184 12.828 1.00 33.66 120 PHE B O 1
ATOM 1857 N N . GLY B 1 126 ? 20.024 34.718 10.710 1.00 29.01 121 GLY B N 1
ATOM 1858 C CA . GLY B 1 126 ? 21.465 34.570 10.838 1.00 27.98 121 GLY B CA 1
ATOM 1859 C C . GLY B 1 126 ? 21.870 33.035 11.000 1.00 28.22 121 GLY B C 1
ATOM 1860 O O . GLY B 1 126 ? 21.184 32.261 11.640 1.00 28.02 121 GLY B O 1
ATOM 1861 N N . SER B 1 127 ? 23.056 32.552 10.536 1.00 30.09 122 SER B N 1
ATOM 1862 C CA . SER B 1 127 ? 23.582 31.263 10.801 1.00 27.25 122 SER B CA 1
ATOM 1863 C C . SER B 1 127 ? 23.756 30.870 12.222 1.00 25.78 122 SER B C 1
ATOM 1864 O O . SER B 1 127 ? 23.549 29.718 12.558 1.00 25.77 122 SER B O 1
ATOM 1867 N N . GLN B 1 128 ? 24.119 31.823 13.090 1.00 24.44 123 GLN B N 1
ATOM 1868 C CA . GLN B 1 128 ? 24.283 31.478 14.479 1.00 26.57 123 GLN B CA 1
ATOM 1869 C C . GLN B 1 128 ? 22.981 30.989 15.096 1.00 24.81 123 GLN B C 1
ATOM 1870 O O . GLN B 1 128 ? 22.989 30.280 16.140 1.00 26.48 123 GLN B O 1
ATOM 1876 N N . ALA B 1 129 ? 21.876 31.350 14.485 1.00 24.04 124 ALA B N 1
ATOM 1877 C CA . ALA B 1 129 ? 20.574 30.976 14.969 1.00 23.10 124 ALA B CA 1
ATOM 1878 C C . ALA B 1 129 ? 20.179 29.502 14.720 1.00 20.04 124 ALA B C 1
ATOM 1879 O O . ALA B 1 129 ? 19.185 29.022 15.252 1.00 22.08 124 ALA B O 1
ATOM 1881 N N . VAL B 1 130 ? 20.952 28.755 13.917 1.00 20.74 125 VAL B N 1
ATOM 1882 C CA . VAL B 1 130 ? 20.608 27.438 13.471 1.00 20.43 125 VAL B CA 1
ATOM 1883 C C . VAL B 1 130 ? 21.549 26.361 14.038 1.00 18.68 125 VAL B C 1
ATOM 1884 O O . VAL B 1 130 ? 22.730 26.357 13.731 1.00 20.66 125 VAL B O 1
ATOM 1888 N N . VAL B 1 131 ? 21.006 25.482 14.852 1.00 18.84 126 VAL B N 1
ATOM 1889 C CA . VAL B 1 131 ? 21.747 24.328 15.331 1.00 18.09 126 VAL B CA 1
ATOM 1890 C C . VAL B 1 131 ? 21.163 23.117 14.622 1.00 18.86 126 VAL B C 1
ATOM 1891 O O . VAL B 1 131 ? 19.928 22.936 14.567 1.00 20.88 126 VAL B O 1
ATOM 1895 N N . VAL B 1 132 ? 22.021 22.318 13.991 1.00 17.27 127 VAL B N 1
ATOM 1896 C CA . VAL B 1 132 ? 21.583 21.073 13.434 1.00 17.89 127 VAL B CA 1
ATOM 1897 C C . VAL B 1 132 ? 21.981 19.945 14.344 1.00 17.05 127 VAL B C 1
ATOM 1898 O O . VAL B 1 132 ? 23.168 19.775 14.638 1.00 18.21 127 VAL B O 1
ATOM 1902 N N . ALA B 1 133 ? 20.995 19.232 14.859 1.00 18.55 128 ALA B N 1
ATOM 1903 C CA . ALA B 1 133 ? 21.227 18.076 15.699 1.00 17.38 128 ALA B CA 1
ATOM 1904 C C . ALA B 1 133 ? 21.380 16.856 14.812 1.00 19.39 128 ALA B C 1
ATOM 1905 O O . ALA B 1 133 ? 20.519 16.608 13.926 1.00 20.45 128 ALA B O 1
ATOM 1907 N N . ILE B 1 134 ? 22.471 16.162 14.953 1.00 20.18 129 ILE B N 1
ATOM 1908 C CA . ILE B 1 134 ? 22.790 14.977 14.172 1.00 20.98 129 ILE B CA 1
ATOM 1909 C C . ILE B 1 134 ? 22.897 13.804 15.130 1.00 21.85 129 ILE B C 1
ATOM 1910 O O . ILE B 1 134 ? 23.802 13.805 15.993 1.00 22.70 129 ILE B O 1
ATOM 1915 N N . ASP B 1 135 ? 22.037 12.806 14.940 1.00 24.74 130 ASP B N 1
ATOM 1916 C CA . ASP B 1 135 ? 22.117 11.577 15.693 1.00 25.81 130 ASP B CA 1
ATOM 1917 C C . ASP B 1 135 ? 22.775 10.515 14.794 1.00 27.04 130 ASP B C 1
ATOM 1918 O O . ASP B 1 135 ? 22.283 10.284 13.685 1.00 27.45 130 ASP B O 1
ATOM 1923 N N . ALA B 1 136 ? 23.825 9.859 15.274 1.00 25.98 131 ALA B N 1
ATOM 1924 C CA . ALA B 1 136 ? 24.530 8.900 14.461 1.00 26.88 131 ALA B CA 1
ATOM 1925 C C . ALA B 1 136 ? 24.940 7.663 15.222 1.00 28.65 131 ALA B C 1
ATOM 1926 O O . ALA B 1 136 ? 24.997 7.669 16.448 1.00 31.17 131 ALA B O 1
ATOM 1928 N N . LYS B 1 137 ? 25.162 6.585 14.507 1.00 31.00 132 LYS B N 1
ATOM 1929 C CA . LYS B 1 137 ? 25.782 5.367 15.052 1.00 34.98 132 LYS B CA 1
ATOM 1930 C C . LYS B 1 137 ? 26.389 4.543 13.978 1.00 36.40 132 LYS B C 1
ATOM 1931 O O . LYS B 1 137 ? 26.122 4.757 12.827 1.00 35.28 132 LYS B O 1
ATOM 1937 N N . ARG B 1 138 ? 27.197 3.578 14.391 1.00 37.50 133 ARG B N 1
ATOM 1938 C CA . ARG B 1 138 ? 27.944 2.779 13.487 1.00 39.79 133 ARG B CA 1
ATOM 1939 C C . ARG B 1 138 ? 26.991 1.705 12.951 1.00 41.18 133 ARG B C 1
ATOM 1940 O O . ARG B 1 138 ? 26.274 1.042 13.727 1.00 42.10 133 ARG B O 1
ATOM 1948 N N . VAL B 1 139 ? 26.943 1.597 11.641 1.00 40.75 134 VAL B N 1
ATOM 1949 C CA . VAL B 1 139 ? 26.203 0.552 10.954 1.00 42.38 134 VAL B CA 1
ATOM 1950 C C . VAL B 1 139 ? 27.142 -0.071 9.980 1.00 42.37 134 VAL B C 1
ATOM 1951 O O . VAL B 1 139 ? 27.691 0.589 9.109 1.00 42.44 134 VAL B O 1
ATOM 1955 N N . ASP B 1 140 ? 27.360 -1.382 10.135 1.00 44.17 135 ASP B N 1
ATOM 1956 C CA . ASP B 1 140 ? 28.303 -2.095 9.256 1.00 45.35 135 ASP B CA 1
ATOM 1957 C C . ASP B 1 140 ? 29.661 -1.385 9.180 1.00 43.91 135 ASP B C 1
ATOM 1958 O O . ASP B 1 140 ? 30.271 -1.274 8.112 1.00 43.97 135 ASP B O 1
ATOM 1963 N N . GLY B 1 141 ? 30.112 -0.868 10.319 1.00 42.01 136 GLY B N 1
ATOM 1964 C CA . GLY B 1 141 ? 31.408 -0.256 10.370 1.00 41.20 136 GLY B CA 1
ATOM 1965 C C . GLY B 1 141 ? 31.492 1.184 9.901 1.00 39.99 136 GLY B C 1
ATOM 1966 O O . GLY B 1 141 ? 32.563 1.761 9.932 1.00 42.52 136 GLY B O 1
ATOM 1967 N N . GLU B 1 142 ? 30.357 1.777 9.566 1.00 37.57 137 GLU B N 1
ATOM 1968 C CA . GLU B 1 142 ? 30.307 3.163 9.106 1.00 36.81 137 GLU B CA 1
ATOM 1969 C C . GLU B 1 142 ? 29.390 4.004 9.962 1.00 33.32 137 GLU B C 1
ATOM 1970 O O . GLU B 1 142 ? 28.302 3.559 10.317 1.00 34.91 137 GLU B O 1
ATOM 1976 N N . PHE B 1 143 ? 29.790 5.266 10.196 1.00 30.13 138 PHE B N 1
ATOM 1977 C CA . PHE B 1 143 ? 28.880 6.174 10.889 1.00 29.23 138 PHE B CA 1
ATOM 1978 C C . PHE B 1 143 ? 27.719 6.606 9.963 1.00 29.04 138 PHE B C 1
ATOM 1979 O O . PHE B 1 143 ? 27.940 7.252 8.946 1.00 28.09 138 PHE B O 1
ATOM 1987 N N . MET B 1 144 ? 26.488 6.328 10.362 1.00 28.81 139 MET B N 1
ATOM 1988 C CA . MET B 1 144 ? 25.309 6.712 9.628 1.00 29.35 139 MET B CA 1
ATOM 1989 C C . MET B 1 144 ? 24.376 7.631 10.408 1.00 29.36 139 MET B C 1
ATOM 1990 O O . MET B 1 144 ? 24.284 7.535 11.585 1.00 28.56 139 MET B O 1
ATOM 1995 N N . VAL B 1 145 ? 23.651 8.486 9.714 1.00 27.87 140 VAL B N 1
ATOM 1996 C CA . VAL B 1 145 ? 22.725 9.389 10.306 1.00 28.03 140 VAL B CA 1
ATOM 1997 C C . VAL B 1 145 ? 21.349 8.777 10.449 1.00 28.76 140 VAL B C 1
ATOM 1998 O O . VAL B 1 145 ? 20.843 8.171 9.521 1.00 30.99 140 VAL B O 1
ATOM 2002 N N . PHE B 1 146 ? 20.759 8.928 11.607 1.00 29.33 141 PHE B N 1
ATOM 2003 C CA . PHE B 1 146 ? 19.430 8.431 11.879 1.00 30.28 141 PHE B CA 1
ATOM 2004 C C . PHE B 1 146 ? 18.476 9.573 12.188 1.00 29.86 141 PHE B C 1
ATOM 2005 O O . PHE B 1 146 ? 18.833 10.509 12.827 1.00 28.90 141 PHE B O 1
ATOM 2013 N N . THR B 1 147 ? 17.240 9.442 11.735 1.00 31.67 142 THR B N 1
ATOM 2014 C CA . THR B 1 147 ? 16.162 10.379 12.060 1.00 32.99 142 THR B CA 1
ATOM 2015 C C . THR B 1 147 ? 15.073 9.728 12.957 1.00 34.49 142 THR B C 1
ATOM 2016 O O . THR B 1 147 ? 15.219 8.588 13.365 1.00 34.91 142 THR B O 1
ATOM 2020 N N . TYR B 1 148 ? 14.024 10.494 13.260 1.00 35.10 143 TYR B N 1
ATOM 2021 C CA . TYR B 1 148 ? 12.870 10.032 14.053 1.00 37.09 143 TYR B CA 1
ATOM 2022 C C . TYR B 1 148 ? 13.341 9.452 15.364 1.00 39.33 143 TYR B C 1
ATOM 2023 O O . TYR B 1 148 ? 13.115 8.286 15.687 1.00 41.14 143 TYR B O 1
ATOM 2032 N N . SER B 1 149 ? 13.981 10.297 16.146 1.00 40.81 144 SER B N 1
ATOM 2033 C CA . SER B 1 149 ? 14.471 9.970 17.473 1.00 42.74 144 SER B CA 1
ATOM 2034 C C . SER B 1 149 ? 15.357 8.808 17.500 1.00 43.00 144 SER B C 1
ATOM 2035 O O . SER B 1 149 ? 15.316 8.048 18.425 1.00 45.04 144 SER B O 1
ATOM 2038 N N . GLY B 1 150 ? 16.221 8.677 16.491 1.00 42.64 145 GLY B N 1
ATOM 2039 C CA . GLY B 1 150 ? 17.220 7.643 16.536 1.00 42.11 145 GLY B CA 1
ATOM 2040 C C . GLY B 1 150 ? 16.797 6.358 15.941 1.00 43.73 145 GLY B C 1
ATOM 2041 O O . GLY B 1 150 ? 17.539 5.410 16.000 1.00 45.35 145 GLY B O 1
ATOM 2042 N N . LYS B 1 151 ? 15.627 6.323 15.321 1.00 44.36 146 LYS B N 1
ATOM 2043 C CA . LYS B 1 151 ? 15.051 5.048 14.918 1.00 45.26 146 LYS B CA 1
ATOM 2044 C C . LYS B 1 151 ? 15.117 4.714 13.423 1.00 44.45 146 LYS B C 1
ATOM 2045 O O . LYS B 1 151 ? 15.059 3.548 13.059 1.00 45.21 146 LYS B O 1
ATOM 2051 N N . LYS B 1 152 ? 15.252 5.716 12.569 1.00 41.99 147 LYS B N 1
ATOM 2052 C CA . LYS B 1 152 ? 15.276 5.488 11.130 1.00 40.44 147 LYS B CA 1
ATOM 2053 C C . LYS B 1 152 ? 16.665 5.673 10.552 1.00 39.04 147 LYS B C 1
ATOM 2054 O O . LYS B 1 152 ? 17.180 6.780 10.570 1.00 38.03 147 LYS B O 1
ATOM 2060 N N . ASN B 1 153 ? 17.249 4.600 10.021 1.00 38.77 148 ASN B N 1
ATOM 2061 C CA . ASN B 1 153 ? 18.506 4.724 9.250 1.00 39.10 148 ASN B CA 1
ATOM 2062 C C . ASN B 1 153 ? 18.251 5.436 7.917 1.00 37.66 148 ASN B C 1
ATOM 2063 O O . ASN B 1 153 ? 17.528 4.933 7.044 1.00 41.69 148 ASN B O 1
ATOM 2068 N N . THR B 1 154 ? 18.837 6.611 7.734 1.00 35.42 149 THR B N 1
ATOM 2069 C CA . THR B 1 154 ? 18.642 7.410 6.539 1.00 35.07 149 THR B CA 1
ATOM 2070 C C . THR B 1 154 ? 19.449 6.934 5.344 1.00 35.47 149 THR B C 1
ATOM 2071 O O . THR B 1 154 ? 19.200 7.348 4.234 1.00 38.08 149 THR B O 1
ATOM 2075 N N . GLY B 1 155 ? 20.463 6.125 5.578 1.00 35.86 150 GLY B N 1
ATOM 2076 C CA . GLY B 1 155 ? 21.395 5.781 4.544 1.00 34.53 150 GLY B CA 1
ATOM 2077 C C . GLY B 1 155 ? 22.439 6.835 4.182 1.00 33.52 150 GLY B C 1
ATOM 2078 O O . GLY B 1 155 ? 23.281 6.675 3.250 1.00 35.83 150 GLY B O 1
ATOM 2079 N N . ILE B 1 156 ? 22.357 7.956 4.869 1.00 30.79 151 ILE B N 1
ATOM 2080 C CA . ILE B 1 156 ? 23.277 9.100 4.682 1.00 29.90 151 ILE B CA 1
ATOM 2081 C C . ILE B 1 156 ? 24.464 8.967 5.610 1.00 28.66 151 ILE B C 1
ATOM 2082 O O . ILE B 1 156 ? 24.273 8.833 6.828 1.00 29.52 151 ILE B O 1
ATOM 2087 N N . LEU B 1 157 ? 25.672 8.944 5.050 1.00 25.58 152 LEU B N 1
ATOM 2088 C CA . LEU B 1 157 ? 26.881 8.843 5.920 1.00 24.86 152 LEU B CA 1
ATOM 2089 C C . LEU B 1 157 ? 27.061 10.123 6.701 1.00 23.58 152 LEU B C 1
ATOM 2090 O O . LEU B 1 157 ? 26.889 11.221 6.154 1.00 24.72 152 LEU B O 1
ATOM 2095 N N . LEU B 1 158 ? 27.463 9.957 7.958 1.00 23.72 153 LEU B N 1
ATOM 2096 C CA . LEU B 1 158 ? 27.818 11.081 8.804 1.00 23.53 153 LEU B CA 1
ATOM 2097 C C . LEU B 1 158 ? 28.822 12.020 8.134 1.00 22.25 153 LEU B C 1
ATOM 2098 O O . LEU B 1 158 ? 28.688 13.267 8.184 1.00 22.15 153 LEU B O 1
ATOM 2103 N N . ARG B 1 159 ? 29.839 11.427 7.496 1.00 22.35 154 ARG B N 1
ATOM 2104 C CA . ARG B 1 159 ? 30.851 12.253 6.889 1.00 24.68 154 ARG B CA 1
ATOM 2105 C C . ARG B 1 159 ? 30.307 13.192 5.796 1.00 24.30 154 ARG B C 1
ATOM 2106 O O . ARG B 1 159 ? 30.808 14.302 5.601 1.00 25.40 154 ARG B O 1
ATOM 2114 N N . ASP B 1 160 ? 29.284 12.760 5.104 1.00 23.79 155 ASP B N 1
ATOM 2115 C CA . ASP B 1 160 ? 28.650 13.561 4.076 1.00 23.54 155 ASP B CA 1
ATOM 2116 C C . ASP B 1 160 ? 27.711 14.606 4.617 1.00 23.87 155 ASP B C 1
ATOM 2117 O O . ASP B 1 160 ? 27.655 15.748 4.137 1.00 25.32 155 ASP B O 1
ATOM 2122 N N . TRP B 1 161 ? 26.925 14.217 5.619 1.00 22.10 156 TRP B N 1
ATOM 2123 C CA . TRP B 1 161 ? 25.908 15.117 6.178 1.00 22.45 156 TRP B CA 1
ATOM 2124 C C . TRP B 1 161 ? 26.559 16.329 6.879 1.00 21.69 156 TRP B C 1
ATOM 2125 O O . TRP B 1 161 ? 26.061 17.423 6.821 1.00 23.33 156 TRP B O 1
ATOM 2136 N N . VAL B 1 162 ? 27.639 16.084 7.607 1.00 22.90 157 VAL B N 1
ATOM 2137 C CA . VAL B 1 162 ? 28.302 17.189 8.316 1.00 22.01 157 VAL B CA 1
ATOM 2138 C C . VAL B 1 162 ? 28.716 18.259 7.345 1.00 22.33 157 VAL B C 1
ATOM 2139 O O . VAL B 1 162 ? 28.520 19.468 7.570 1.00 23.52 157 VAL B O 1
ATOM 2143 N N . VAL B 1 163 ? 29.308 17.848 6.215 1.00 23.44 158 VAL B N 1
ATOM 2144 C CA . VAL B 1 163 ? 29.711 18.826 5.184 1.00 24.47 158 VAL B CA 1
ATOM 2145 C C . VAL B 1 163 ? 28.505 19.565 4.563 1.00 24.63 158 VAL B C 1
ATOM 2146 O O . VAL B 1 163 ? 28.526 20.802 4.381 1.00 24.94 158 VAL B O 1
ATOM 2150 N N . GLU B 1 164 ? 27.446 18.845 4.286 1.00 24.98 159 GLU B N 1
ATOM 2151 C CA . GLU B 1 164 ? 26.277 19.437 3.742 1.00 24.17 159 GLU B CA 1
ATOM 2152 C C . GLU B 1 164 ? 25.626 20.465 4.681 1.00 24.26 159 GLU B C 1
ATOM 2153 O O . GLU B 1 164 ? 25.197 21.546 4.250 1.00 23.53 159 GLU B O 1
ATOM 2159 N N . VAL B 1 165 ? 25.495 20.105 5.955 1.00 22.94 160 VAL B N 1
ATOM 2160 C CA . VAL B 1 165 ? 24.847 21.052 6.842 1.00 22.37 160 VAL B CA 1
ATOM 2161 C C . VAL B 1 165 ? 25.634 22.363 6.966 1.00 21.69 160 VAL B C 1
ATOM 2162 O O . VAL B 1 165 ? 25.076 23.437 7.024 1.00 21.32 160 VAL B O 1
ATOM 2166 N N . GLU B 1 166 ? 26.967 22.279 6.998 1.00 21.31 161 GLU B N 1
ATOM 2167 C CA . GLU B 1 166 ? 27.789 23.459 6.953 1.00 20.99 161 GLU B CA 1
ATOM 2168 C C . GLU B 1 166 ? 27.576 24.262 5.651 1.00 22.84 161 GLU B C 1
ATOM 2169 O O . GLU B 1 166 ? 27.421 25.470 5.686 1.00 23.64 161 GLU B O 1
ATOM 2175 N N . LYS B 1 167 ? 27.528 23.549 4.520 1.00 23.58 162 LYS B N 1
ATOM 2176 C CA . LYS B 1 167 ? 27.390 24.216 3.217 1.00 25.51 162 LYS B CA 1
ATOM 2177 C C . LYS B 1 167 ? 26.055 24.965 3.163 1.00 24.70 162 LYS B C 1
ATOM 2178 O O . LYS B 1 167 ? 25.938 26.025 2.569 1.00 26.48 162 LYS B O 1
ATOM 2184 N N . ARG B 1 168 ? 25.005 24.411 3.786 1.00 23.58 163 ARG B N 1
ATOM 2185 C CA . ARG B 1 168 ? 23.663 24.961 3.747 1.00 22.58 163 ARG B CA 1
ATOM 2186 C C . ARG B 1 168 ? 23.515 26.174 4.697 1.00 22.04 163 ARG B C 1
ATOM 2187 O O . ARG B 1 168 ? 22.543 26.902 4.625 1.00 24.37 163 ARG B O 1
ATOM 2195 N N . GLY B 1 169 ? 24.462 26.379 5.615 1.00 21.45 164 GLY B N 1
ATOM 2196 C CA . GLY B 1 169 ? 24.440 27.553 6.504 1.00 21.97 164 GLY B CA 1
ATOM 2197 C C . GLY B 1 169 ? 24.188 27.317 7.975 1.00 21.26 164 GLY B C 1
ATOM 2198 O O . GLY B 1 169 ? 23.906 28.297 8.658 1.00 22.36 164 GLY B O 1
ATOM 2199 N N . ALA B 1 170 ? 24.308 26.090 8.441 1.00 19.97 165 ALA B N 1
ATOM 2200 C CA . ALA B 1 170 ? 24.143 25.830 9.867 1.00 19.38 165 ALA B CA 1
ATOM 2201 C C . ALA B 1 170 ? 25.182 26.595 10.657 1.00 19.45 165 ALA B C 1
ATOM 2202 O O . ALA B 1 170 ? 26.276 26.829 10.216 1.00 21.52 165 ALA B O 1
ATOM 2204 N N . GLY B 1 171 ? 24.842 26.936 11.919 1.00 19.59 166 GLY B N 1
ATOM 2205 C CA . GLY B 1 171 ? 25.750 27.619 12.797 1.00 20.31 166 GLY B CA 1
ATOM 2206 C C . GLY B 1 171 ? 26.528 26.722 13.738 1.00 18.11 166 GLY B C 1
ATOM 2207 O O . GLY B 1 171 ? 27.656 27.010 14.114 1.00 19.90 166 GLY B O 1
ATOM 2208 N N . GLU B 1 172 ? 25.921 25.615 14.141 1.00 19.03 167 GLU B N 1
ATOM 2209 C CA . GLU B 1 172 ? 26.517 24.676 15.077 1.00 18.17 167 GLU B CA 1
ATOM 2210 C C . GLU B 1 172 ? 25.954 23.297 14.837 1.00 17.91 167 GLU B C 1
ATOM 2211 O O . GLU B 1 172 ? 24.816 23.168 14.333 1.00 18.21 167 GLU B O 1
ATOM 2217 N N . ILE B 1 173 ? 26.673 22.283 15.266 1.00 17.81 168 ILE B N 1
ATOM 2218 C CA . ILE B 1 173 ? 26.226 20.910 15.203 1.00 18.55 168 ILE B CA 1
ATOM 2219 C C . ILE B 1 173 ? 26.127 20.312 16.623 1.00 17.88 168 ILE B C 1
ATOM 2220 O O . ILE B 1 173 ? 27.097 20.400 17.386 1.00 19.40 168 ILE B O 1
ATOM 2225 N N . LEU B 1 174 ? 24.980 19.738 16.911 1.00 17.70 169 LEU B N 1
ATOM 2226 C CA . LEU B 1 174 ? 24.767 18.998 18.176 1.00 18.25 169 LEU B CA 1
ATOM 2227 C C . LEU B 1 174 ? 24.904 17.519 17.809 1.00 19.50 169 LEU B C 1
ATOM 2228 O O . LEU B 1 174 ? 24.021 16.978 17.120 1.00 20.22 169 LEU B O 1
ATOM 2233 N N . LEU B 1 175 ? 25.991 16.876 18.217 1.00 18.87 170 LEU B N 1
ATOM 2234 C CA . LEU B 1 175 ? 26.333 15.590 17.782 1.00 19.59 170 LEU B CA 1
ATOM 2235 C C . LEU B 1 175 ? 26.059 14.554 18.853 1.00 21.13 170 LEU B C 1
ATOM 2236 O O . LEU B 1 175 ? 26.740 14.542 19.897 1.00 23.27 170 LEU B O 1
ATOM 2241 N N . THR B 1 176 ? 25.114 13.689 18.573 1.00 23.44 171 THR B N 1
ATOM 2242 C CA . THR B 1 176 ? 24.720 12.685 19.542 1.00 25.43 171 THR B CA 1
ATOM 2243 C C . THR B 1 176 ? 25.030 11.309 19.021 1.00 27.16 171 THR B C 1
ATOM 2244 O O . THR B 1 176 ? 24.636 10.952 17.882 1.00 27.50 171 THR B O 1
ATOM 2248 N N . SER B 1 177 ? 25.754 10.520 19.806 1.00 28.07 172 SER B N 1
ATOM 2249 C CA . SER B 1 177 ? 25.961 9.121 19.465 1.00 31.16 172 SER B CA 1
ATOM 2250 C C . SER B 1 177 ? 24.864 8.281 20.057 1.00 33.96 172 SER B C 1
ATOM 2251 O O . SER B 1 177 ? 24.697 8.272 21.285 1.00 35.62 172 SER B O 1
ATOM 2254 N N . ILE B 1 178 ? 24.099 7.613 19.227 1.00 36.35 173 ILE B N 1
ATOM 2255 C CA . ILE B 1 178 ? 23.075 6.708 19.709 1.00 40.07 173 ILE B CA 1
ATOM 2256 C C . ILE B 1 178 ? 23.766 5.363 19.963 1.00 42.01 173 ILE B C 1
ATOM 2257 O O . ILE B 1 178 ? 23.117 4.411 20.401 1.00 48.51 173 ILE B O 1
ATOM 2262 N N . SER B 1 185 ? 29.833 4.630 28.475 1.00 52.12 180 SER B N 1
ATOM 2263 C CA . SER B 1 185 ? 30.199 5.646 29.452 1.00 50.77 180 SER B CA 1
ATOM 2264 C C . SER B 1 185 ? 31.328 6.520 28.911 1.00 46.78 180 SER B C 1
ATOM 2265 O O . SER B 1 185 ? 32.355 6.040 28.415 1.00 45.71 180 SER B O 1
ATOM 2268 N N . GLY B 1 186 ? 31.136 7.824 29.049 1.00 41.17 181 GLY B N 1
ATOM 2269 C CA . GLY B 1 186 ? 31.933 8.762 28.302 1.00 37.61 181 GLY B CA 1
ATOM 2270 C C . GLY B 1 186 ? 31.230 9.047 26.971 1.00 35.53 181 GLY B C 1
ATOM 2271 O O . GLY B 1 186 ? 30.422 8.276 26.459 1.00 34.09 181 GLY B O 1
ATOM 2272 N N . TYR B 1 187 ? 31.549 10.172 26.424 1.00 32.09 182 TYR B N 1
ATOM 2273 C CA . TYR B 1 187 ? 31.088 10.477 25.057 1.00 30.31 182 TYR B CA 1
ATOM 2274 C C . TYR B 1 187 ? 31.704 9.528 24.047 1.00 32.10 182 TYR B C 1
ATOM 2275 O O . TYR B 1 187 ? 32.725 8.836 24.333 1.00 33.10 182 TYR B O 1
ATOM 2284 N N . ASP B 1 188 ? 31.112 9.496 22.860 1.00 30.55 183 ASP B N 1
ATOM 2285 C CA . ASP B 1 188 ? 31.719 8.703 21.772 1.00 29.72 183 ASP B CA 1
ATOM 2286 C C . ASP B 1 188 ? 32.819 9.568 21.128 1.00 28.24 183 ASP B C 1
ATOM 2287 O O . ASP B 1 188 ? 32.600 10.305 20.127 1.00 29.01 183 ASP B O 1
ATOM 2292 N N . THR B 1 189 ? 34.001 9.558 21.710 1.00 28.09 184 THR B N 1
ATOM 2293 C CA . THR B 1 189 ? 35.047 10.467 21.310 1.00 28.43 184 THR B CA 1
ATOM 2294 C C . THR B 1 189 ? 35.615 10.049 19.966 1.00 26.78 184 THR B C 1
ATOM 2295 O O . THR B 1 189 ? 36.164 10.887 19.231 1.00 26.67 184 THR B O 1
ATOM 2299 N N . GLU B 1 190 ? 35.506 8.777 19.599 1.00 27.70 185 GLU B N 1
ATOM 2300 C CA . GLU B 1 190 ? 35.868 8.386 18.225 1.00 26.95 185 GLU B CA 1
ATOM 2301 C C . GLU B 1 190 ? 35.019 9.102 17.214 1.00 25.21 185 GLU B C 1
ATOM 2302 O O . GLU B 1 190 ? 35.528 9.568 16.178 1.00 25.10 185 GLU B O 1
ATOM 2308 N N . MET B 1 191 ? 33.723 9.2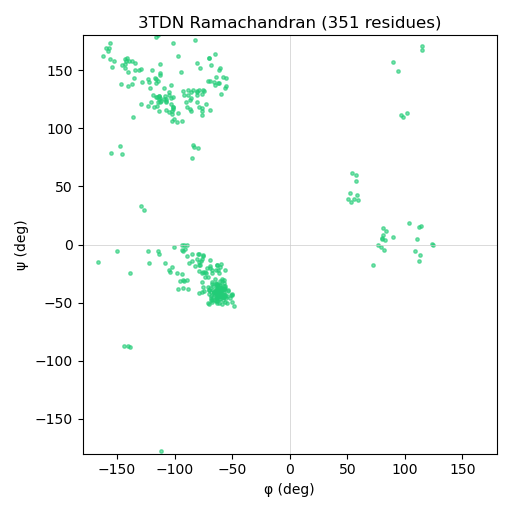15 17.459 1.00 24.49 186 MET B N 1
ATOM 2309 C CA . MET B 1 191 ? 32.824 9.950 16.591 1.00 24.35 186 MET B CA 1
ATOM 2310 C C . MET B 1 191 ? 33.140 11.437 16.549 1.00 22.60 186 MET B C 1
ATOM 2311 O O . MET B 1 191 ? 33.196 12.043 15.457 1.00 22.48 186 MET B O 1
ATOM 2316 N N . ILE B 1 192 ? 33.463 12.042 17.702 1.00 23.27 187 ILE B N 1
ATOM 2317 C CA . ILE B 1 192 ? 33.848 13.429 17.729 1.00 21.55 187 ILE B CA 1
ATOM 2318 C C . ILE B 1 192 ? 35.108 13.652 16.907 1.00 21.77 187 ILE B C 1
ATOM 2319 O O . ILE B 1 192 ? 35.211 14.596 16.117 1.00 21.46 187 ILE B O 1
ATOM 2324 N N . ARG B 1 193 ? 36.112 12.778 17.111 1.00 21.36 188 ARG B N 1
ATOM 2325 C CA . ARG B 1 193 ? 37.391 12.889 16.482 1.00 22.95 188 ARG B CA 1
ATOM 2326 C C . ARG B 1 193 ? 37.244 12.723 14.959 1.00 21.11 188 ARG B C 1
ATOM 2327 O O . ARG B 1 193 ? 38.024 13.313 14.181 1.00 22.02 188 ARG B O 1
ATOM 2335 N N . PHE B 1 194 ? 36.299 11.903 14.543 1.00 22.24 189 PHE B N 1
ATOM 2336 C CA . PHE B 1 194 ? 35.945 11.689 13.131 1.00 21.02 189 PHE B CA 1
ATOM 2337 C C . PHE B 1 194 ? 35.381 12.912 12.502 1.00 20.57 189 PHE B C 1
ATOM 2338 O O . PHE B 1 194 ? 35.777 13.310 11.376 1.00 22.31 189 PHE B O 1
ATOM 2346 N N . VAL B 1 195 ? 34.439 13.543 13.167 1.00 20.14 190 VAL B N 1
ATOM 2347 C CA . VAL B 1 195 ? 33.768 14.718 12.645 1.00 20.38 190 VAL B CA 1
ATOM 2348 C C . VAL B 1 195 ? 34.633 15.977 12.611 1.00 19.90 190 VAL B C 1
ATOM 2349 O O . VAL B 1 195 ? 34.510 16.849 11.727 1.00 21.32 190 VAL B O 1
ATOM 2353 N N . ARG B 1 196 ? 35.493 16.157 13.619 1.00 20.24 191 ARG B N 1
ATOM 2354 C CA . ARG B 1 196 ? 36.216 17.378 13.829 1.00 19.77 191 ARG B CA 1
ATOM 2355 C C . ARG B 1 196 ? 36.925 17.973 12.585 1.00 20.76 191 ARG B C 1
ATOM 2356 O O . ARG B 1 196 ? 36.770 19.172 12.302 1.00 21.82 191 ARG B O 1
ATOM 2364 N N . PRO B 1 197 ? 37.749 17.174 11.884 1.00 22.02 192 PRO B N 1
ATOM 2365 C CA . PRO B 1 197 ? 38.481 17.730 10.737 1.00 23.68 192 PRO B CA 1
ATOM 2366 C C . PRO B 1 197 ? 37.566 18.067 9.539 1.00 22.81 192 PRO B C 1
ATOM 2367 O O . PRO B 1 197 ? 38.044 18.716 8.594 1.00 26.04 192 PRO B O 1
ATOM 2371 N N . LEU B 1 198 ? 36.328 17.594 9.561 1.00 22.28 193 LEU B N 1
ATOM 2372 C CA . LEU B 1 198 ? 35.408 17.723 8.423 1.00 21.56 193 LEU B CA 1
ATOM 2373 C C . LEU B 1 198 ? 34.609 19.033 8.415 1.00 23.08 193 LEU B C 1
ATOM 2374 O O . LEU B 1 198 ? 33.933 19.338 7.430 1.00 25.59 193 LEU B O 1
ATOM 2379 N N . THR B 1 199 ? 34.556 19.752 9.536 1.00 22.65 194 THR B N 1
ATOM 2380 C CA . THR B 1 199 ? 33.733 20.936 9.610 1.00 21.12 194 THR B CA 1
ATOM 2381 C C . THR B 1 199 ? 34.431 22.026 10.452 1.00 21.01 194 THR B C 1
ATOM 2382 O O . THR B 1 199 ? 35.257 21.719 11.294 1.00 22.26 194 THR B O 1
ATOM 2386 N N . THR B 1 200 ? 34.107 23.277 10.132 1.00 20.60 195 THR B N 1
ATOM 2387 C CA . THR B 1 200 ? 34.593 24.416 10.902 1.00 22.74 195 THR B CA 1
ATOM 2388 C C . THR B 1 200 ? 33.582 24.811 11.990 1.00 22.15 195 THR B C 1
ATOM 2389 O O . THR B 1 200 ? 33.842 25.774 12.742 1.00 24.57 195 THR B O 1
ATOM 2393 N N . LEU B 1 201 ? 32.419 24.175 12.018 1.00 21.32 196 LEU B N 1
ATOM 2394 C CA . LEU B 1 201 ? 31.383 24.628 12.936 1.00 20.02 196 LEU B CA 1
ATOM 2395 C C . LEU B 1 201 ? 31.665 24.164 14.362 1.00 19.39 196 LEU B C 1
ATOM 2396 O O . LEU B 1 201 ? 32.271 23.135 14.598 1.00 20.77 196 LEU B O 1
ATOM 2401 N N . PRO B 1 202 ? 31.183 24.951 15.349 1.00 19.22 197 PRO B N 1
ATOM 2402 C CA . PRO B 1 202 ? 31.198 24.439 16.728 1.00 19.46 197 PRO B CA 1
ATOM 2403 C C . PRO B 1 202 ? 30.486 23.126 16.824 1.00 18.90 197 PRO B C 1
ATOM 2404 O O . PRO B 1 202 ? 29.382 22.961 16.245 1.00 19.65 197 PRO B O 1
ATOM 2408 N N . ILE B 1 203 ? 31.083 22.189 17.547 1.00 18.82 198 ILE B N 1
ATOM 2409 C CA . ILE B 1 203 ? 30.498 20.871 17.798 1.00 19.50 198 ILE B CA 1
ATOM 2410 C C . ILE B 1 203 ? 30.088 20.810 19.294 1.00 18.26 198 ILE B C 1
ATOM 2411 O O . ILE B 1 203 ? 30.939 21.007 20.157 1.00 19.18 198 ILE B O 1
ATOM 2416 N N . ILE B 1 204 ? 28.862 20.496 19.520 1.00 18.07 199 ILE B N 1
ATOM 2417 C CA . ILE B 1 204 ? 28.351 20.218 20.894 1.00 17.71 199 ILE B CA 1
ATOM 2418 C C . ILE B 1 204 ? 28.242 18.723 21.039 1.00 18.97 199 ILE B C 1
ATOM 2419 O O . ILE B 1 204 ? 27.474 18.070 20.335 1.00 20.14 199 ILE B O 1
ATOM 2424 N N . ALA B 1 205 ? 29.047 18.128 21.932 1.00 19.27 200 ALA B N 1
ATOM 2425 C CA . ALA B 1 205 ? 28.991 16.700 22.180 1.00 19.46 200 ALA B CA 1
ATOM 2426 C C . ALA B 1 205 ? 27.855 16.321 23.112 1.00 19.11 200 ALA B C 1
ATOM 2427 O O . ALA B 1 205 ? 27.724 16.948 24.127 1.00 21.03 200 ALA B O 1
ATOM 2429 N N . SER B 1 206 ? 27.059 15.331 22.775 1.00 22.16 201 SER B N 1
ATOM 2430 C CA . SER B 1 206 ? 25.947 14.858 23.602 1.00 23.53 201 SER B CA 1
ATOM 2431 C C . SER B 1 206 ? 25.929 13.334 23.669 1.00 26.20 201 SER B C 1
ATOM 2432 O O . SER B 1 206 ? 26.213 12.593 22.672 1.00 26.80 201 SER B O 1
ATOM 2435 N N . GLY B 1 207 ? 25.573 12.840 24.828 1.00 28.69 202 GLY B N 1
ATOM 2436 C CA . GLY B 1 207 ? 25.401 11.388 25.077 1.00 30.35 202 GLY B CA 1
ATOM 2437 C C . GLY B 1 207 ? 26.563 10.642 25.688 1.00 31.56 202 GLY B C 1
ATOM 2438 O O . GLY B 1 207 ? 27.615 10.432 25.053 1.00 34.99 202 GLY B O 1
ATOM 2439 N N . GLY B 1 208 ? 26.367 10.215 26.930 1.00 32.47 203 GLY B N 1
ATOM 2440 C CA . GLY B 1 208 ? 27.262 9.230 27.597 1.00 33.93 203 GLY B CA 1
ATOM 2441 C C . GLY B 1 208 ? 28.125 9.679 28.772 1.00 35.50 203 GLY B C 1
ATOM 2442 O O . GLY B 1 208 ? 28.658 8.817 29.482 1.00 38.20 203 GLY B O 1
ATOM 2443 N N . ALA B 1 209 ? 28.267 10.986 28.990 1.00 34.12 204 ALA B N 1
ATOM 2444 C CA . ALA B 1 209 ? 29.266 11.495 29.915 1.00 33.71 204 ALA B CA 1
ATOM 2445 C C . ALA B 1 209 ? 28.720 11.725 31.310 1.00 34.70 204 ALA B C 1
ATOM 2446 O O . ALA B 1 209 ? 27.585 12.102 31.489 1.00 35.94 204 ALA B O 1
ATOM 2448 N N . GLY B 1 210 ? 29.592 11.544 32.283 1.00 33.79 205 GLY B N 1
ATOM 2449 C CA . GLY B 1 210 ? 29.169 11.650 33.660 1.00 36.08 205 GLY B CA 1
ATOM 2450 C C . GLY B 1 210 ? 30.227 12.131 34.650 1.00 36.87 205 GLY B C 1
ATOM 2451 O O . GLY B 1 210 ? 29.928 12.366 35.833 1.00 39.51 205 GLY B O 1
ATOM 2452 N N . LYS B 1 211 ? 31.452 12.297 34.209 1.00 38.74 206 LYS B N 1
ATOM 2453 C CA . LYS B 1 211 ? 32.530 12.845 35.088 1.00 38.15 206 LYS B CA 1
ATOM 2454 C C . LYS B 1 211 ? 33.647 13.477 34.285 1.00 37.56 206 LYS B C 1
ATOM 2455 O O . LYS B 1 211 ? 33.671 13.369 33.058 1.00 36.33 206 LYS B O 1
ATOM 2461 N N . MET B 1 212 ? 34.572 14.111 35.006 1.00 35.71 207 MET B N 1
ATOM 2462 C CA . MET B 1 212 ? 35.549 15.000 34.400 1.00 35.74 207 MET B CA 1
ATOM 2463 C C . MET B 1 212 ? 36.423 14.402 33.297 1.00 34.81 207 MET B C 1
ATOM 2464 O O . MET B 1 212 ? 36.624 15.014 32.285 1.00 34.09 207 MET B O 1
ATOM 2469 N N . GLU B 1 213 ? 36.922 13.211 33.491 1.00 33.00 208 GLU B N 1
ATOM 2470 C CA . GLU B 1 213 ? 37.744 12.540 32.475 1.00 34.49 208 GLU B CA 1
ATOM 2471 C C . GLU B 1 213 ? 36.968 12.510 31.138 1.00 32.55 208 GLU B C 1
ATOM 2472 O O . GLU B 1 213 ? 37.579 12.727 30.040 1.00 31.95 208 GLU B O 1
ATOM 2478 N N . HIS B 1 214 ? 35.661 12.264 31.193 1.00 32.50 209 HIS B N 1
ATOM 2479 C CA . HIS B 1 214 ? 34.814 12.255 29.988 1.00 30.39 209 HIS B CA 1
ATOM 2480 C C . HIS B 1 214 ? 34.760 13.565 29.242 1.00 29.20 209 HIS B C 1
ATOM 2481 O O . HIS B 1 214 ? 34.876 13.637 27.999 1.00 28.98 209 HIS B O 1
ATOM 2488 N N . PHE B 1 215 ? 34.633 14.631 29.979 1.00 28.37 210 PHE B N 1
ATOM 2489 C CA . PHE B 1 215 ? 34.524 15.949 29.416 1.00 26.85 210 PHE B CA 1
ATOM 2490 C C . PHE B 1 215 ? 35.836 16.346 28.822 1.00 26.30 210 PHE B C 1
ATOM 2491 O O . PHE B 1 215 ? 35.876 16.814 27.686 1.00 26.32 210 PHE B O 1
ATOM 2499 N N . LEU B 1 216 ? 36.922 16.222 29.593 1.00 26.56 211 LEU B N 1
ATOM 2500 C CA . LEU B 1 216 ? 38.260 16.552 29.077 1.00 24.74 211 LEU B CA 1
ATOM 2501 C C . LEU B 1 216 ? 38.504 15.807 27.764 1.00 24.44 211 LEU B C 1
ATOM 2502 O O . LEU B 1 216 ? 39.019 16.403 26.824 1.00 25.39 211 LEU B O 1
ATOM 2507 N N . GLU B 1 217 ? 38.194 14.507 27.696 1.00 25.54 212 GLU B N 1
ATOM 2508 C CA . GLU B 1 217 ? 38.457 13.723 26.520 1.00 25.12 212 GLU B CA 1
ATOM 2509 C C . GLU B 1 217 ? 37.650 14.279 25.327 1.00 24.28 212 GLU B C 1
ATOM 2510 O O . GLU B 1 217 ? 38.153 14.359 24.209 1.00 24.71 212 GLU B O 1
ATOM 2516 N N . ALA B 1 218 ? 36.432 14.705 25.536 1.00 22.29 213 ALA B N 1
ATOM 2517 C CA . ALA B 1 218 ? 35.607 15.220 24.492 1.00 21.26 213 ALA B CA 1
ATOM 2518 C C . ALA B 1 218 ? 36.216 16.487 23.944 1.00 22.01 213 ALA B C 1
ATOM 2519 O O . ALA B 1 218 ? 36.301 16.661 22.751 1.00 22.94 213 ALA B O 1
ATOM 2521 N N . PHE B 1 219 ? 36.648 17.382 24.818 1.00 21.52 214 PHE B N 1
ATOM 2522 C CA . PHE B 1 219 ? 37.308 18.603 24.390 1.00 20.60 214 PHE B CA 1
ATOM 2523 C C . PHE B 1 219 ? 38.611 18.317 23.671 1.00 21.39 214 PHE B C 1
ATOM 2524 O O . PHE B 1 219 ? 38.912 18.943 22.617 1.00 22.55 214 PHE B O 1
ATOM 2532 N N . LEU B 1 220 ? 39.404 17.382 24.184 1.00 22.41 215 LEU B N 1
ATOM 2533 C CA . LEU B 1 220 ? 40.643 17.011 23.511 1.00 23.38 215 LEU B CA 1
ATOM 2534 C C . LEU B 1 220 ? 40.431 16.547 22.089 1.00 24.46 215 LEU B C 1
ATOM 2535 O O . LEU B 1 220 ? 41.295 16.782 21.244 1.00 28.43 215 LEU B O 1
ATOM 2540 N N . ARG B 1 221 ? 39.346 15.865 21.843 1.00 24.07 216 ARG B N 1
ATOM 2541 C CA . ARG B 1 221 ? 39.037 15.312 20.533 1.00 24.85 216 ARG B CA 1
ATOM 2542 C C . ARG B 1 221 ? 38.259 16.251 19.613 1.00 24.50 216 ARG B C 1
ATOM 2543 O O . ARG B 1 221 ? 37.945 15.880 18.481 1.00 26.10 216 ARG B O 1
ATOM 2551 N N . GLY B 1 222 ? 37.930 17.451 20.062 1.00 22.58 217 GLY B N 1
ATOM 2552 C CA . GLY B 1 222 ? 37.436 18.484 19.207 1.00 22.53 217 GLY B CA 1
ATOM 2553 C C . GLY B 1 222 ? 36.103 19.097 19.544 1.00 20.03 217 GLY B C 1
ATOM 2554 O O . GLY B 1 222 ? 35.628 20.004 18.858 1.00 21.02 217 GLY B O 1
ATOM 2555 N N . ALA B 1 223 ? 35.468 18.660 20.620 1.00 21.11 218 ALA B N 1
ATOM 2556 C CA . ALA B 1 223 ? 34.240 19.275 21.015 1.00 20.60 218 ALA B CA 1
ATOM 2557 C C . ALA B 1 223 ? 34.500 20.696 21.435 1.00 20.57 218 ALA B C 1
ATOM 2558 O O . ALA B 1 223 ? 35.468 20.989 22.135 1.00 22.33 218 ALA B O 1
ATOM 2560 N N . ASP B 1 224 ? 33.587 21.606 21.055 1.00 19.27 219 ASP B N 1
ATOM 2561 C CA . ASP B 1 224 ? 33.623 22.994 21.506 1.00 18.96 219 ASP B CA 1
ATOM 2562 C C . ASP B 1 224 ? 32.794 23.183 22.778 1.00 18.67 219 ASP B C 1
ATOM 2563 O O . ASP B 1 224 ? 33.110 24.051 23.580 1.00 20.41 219 ASP B O 1
ATOM 2568 N N . LYS B 1 225 ? 31.762 22.411 22.924 1.00 18.09 220 LYS B N 1
ATOM 2569 C CA . LYS B 1 225 ? 30.859 22.455 24.043 1.00 17.89 220 LYS B CA 1
ATOM 2570 C C . LYS B 1 225 ? 30.454 21.027 24.365 1.00 18.10 220 LYS B C 1
ATOM 2571 O O . LYS B 1 225 ? 30.490 20.144 23.495 1.00 18.34 220 LYS B O 1
ATOM 2577 N N . VAL B 1 226 ? 30.006 20.816 25.603 1.00 18.18 221 VAL B N 1
ATOM 2578 C CA . VAL B 1 226 ? 29.445 19.548 25.998 1.00 21.00 221 VAL B CA 1
ATOM 2579 C C . VAL B 1 226 ? 28.035 19.742 26.506 1.00 20.70 221 VAL B C 1
ATOM 2580 O O . VAL B 1 226 ? 27.774 20.696 27.200 1.00 21.75 221 VAL B O 1
ATOM 2584 N N . SER B 1 227 ? 27.135 18.831 26.158 1.00 19.50 222 SER B N 1
ATOM 2585 C CA . SER B 1 227 ? 25.765 18.867 26.609 1.00 19.65 222 SER B CA 1
ATOM 2586 C C . SER B 1 227 ? 25.551 17.730 27.615 1.00 20.46 222 SER B C 1
ATOM 2587 O O . SER B 1 227 ? 25.987 16.596 27.414 1.00 24.11 222 SER B O 1
ATOM 2590 N N . ILE B 1 228 ? 24.898 18.079 28.709 1.00 19.52 223 ILE B N 1
ATOM 2591 C CA . ILE B 1 228 ? 24.549 17.147 29.774 1.00 19.41 223 ILE B CA 1
ATOM 2592 C C . ILE B 1 228 ? 23.080 17.315 30.125 1.00 17.36 223 ILE B C 1
ATOM 2593 O O . ILE B 1 228 ? 22.559 18.446 30.041 1.00 17.45 223 ILE B O 1
ATOM 2598 N N . ASN B 1 229 ? 22.438 16.253 30.564 1.00 17.40 224 ASN B N 1
ATOM 2599 C CA . ASN B 1 229 ? 21.041 16.241 30.889 1.00 17.89 224 ASN B CA 1
ATOM 2600 C C . ASN B 1 229 ? 20.795 15.443 32.165 1.00 18.22 224 ASN B C 1
ATOM 2601 O O . ASN B 1 229 ? 20.905 16.034 33.259 1.00 19.46 224 ASN B O 1
ATOM 2606 N N . THR B 1 230 ? 20.584 14.141 32.067 1.00 18.24 225 THR B N 1
ATOM 2607 C CA . THR B 1 230 ? 20.412 13.306 33.305 1.00 18.54 225 THR B CA 1
ATOM 2608 C C . THR B 1 230 ? 21.604 13.451 34.203 1.00 19.25 225 THR B C 1
ATOM 2609 O O . THR B 1 230 ? 21.427 13.558 35.473 1.00 20.42 225 THR B O 1
ATOM 2613 N N . ALA B 1 231 ? 22.791 13.528 33.646 1.00 19.02 226 ALA B N 1
ATOM 2614 C CA . ALA B 1 231 ? 23.982 13.657 34.516 1.00 20.68 226 ALA B CA 1
ATOM 2615 C C . ALA B 1 231 ? 23.946 14.945 35.314 1.00 21.05 226 ALA B C 1
ATOM 2616 O O . ALA B 1 231 ? 24.425 14.986 36.473 1.00 23.48 226 ALA B O 1
ATOM 2618 N N . ALA B 1 232 ? 23.453 16.008 34.713 1.00 19.85 227 ALA B N 1
ATOM 2619 C CA . ALA B 1 232 ? 23.342 17.294 35.392 1.00 19.99 227 ALA B CA 1
ATOM 2620 C C . ALA B 1 232 ? 22.293 17.218 36.525 1.00 19.24 227 ALA B C 1
ATOM 2621 O O . ALA B 1 232 ? 22.516 17.753 37.628 1.00 20.50 227 ALA B O 1
ATOM 2623 N N . VAL B 1 233 ? 21.148 16.666 36.209 1.00 17.46 228 VAL B N 1
ATOM 2624 C CA . VAL B 1 233 ? 20.069 16.575 37.189 1.00 18.47 228 VAL B CA 1
ATOM 2625 C C . VAL B 1 233 ? 20.551 15.789 38.419 1.00 19.38 228 VAL B C 1
ATOM 2626 O O . VAL B 1 233 ? 20.245 16.145 39.583 1.00 20.59 228 VAL B O 1
ATOM 2630 N N . GLU B 1 234 ? 21.269 14.709 38.189 1.00 19.42 229 GLU B N 1
ATOM 2631 C CA . GLU B 1 234 ? 21.710 13.842 39.269 1.00 21.25 229 GLU B CA 1
ATOM 2632 C C . GLU B 1 234 ? 22.902 14.353 40.025 1.00 22.15 229 GLU B C 1
ATOM 2633 O O . GLU B 1 234 ? 23.127 14.010 41.183 1.00 26.10 229 GLU B O 1
ATOM 2639 N N . ASN B 1 235 ? 23.686 15.219 39.401 1.00 20.61 230 ASN B N 1
ATOM 2640 C CA . ASN B 1 235 ? 24.853 15.836 40.000 1.00 21.93 230 ASN B CA 1
ATOM 2641 C C . ASN B 1 235 ? 25.047 17.249 39.516 1.00 21.70 230 ASN B C 1
ATOM 2642 O O . ASN B 1 235 ? 25.869 17.468 38.645 1.00 22.16 230 ASN B O 1
ATOM 2647 N N . PRO B 1 236 ? 24.270 18.202 40.044 1.00 20.99 231 PRO B N 1
ATOM 2648 C CA . PRO B 1 236 ? 24.355 19.564 39.480 1.00 20.92 231 PRO B CA 1
ATOM 2649 C C . PRO B 1 236 ? 25.710 20.202 39.599 1.00 21.22 231 PRO B C 1
ATOM 2650 O O . PRO B 1 236 ? 26.060 21.069 38.798 1.00 21.22 231 PRO B O 1
ATOM 2654 N N . SER B 1 237 ? 26.522 19.776 40.573 1.00 22.45 232 SER B N 1
ATOM 2655 C CA . SER B 1 237 ? 27.848 20.285 40.685 1.00 23.39 232 SER B CA 1
ATOM 2656 C C . SER B 1 237 ? 28.759 19.966 39.509 1.00 23.90 232 SER B C 1
ATOM 2657 O O . SER B 1 237 ? 29.710 20.672 39.264 1.00 24.22 232 SER B O 1
ATOM 2660 N N . LEU B 1 238 ? 28.353 18.973 38.701 1.00 23.43 233 LEU B N 1
ATOM 2661 C CA . LEU B 1 238 ? 29.112 18.653 37.465 1.00 24.94 233 LEU B CA 1
ATOM 2662 C C . LEU B 1 238 ? 29.062 19.878 36.538 1.00 23.26 233 LEU B C 1
ATOM 2663 O O . LEU B 1 238 ? 30.040 20.080 35.765 1.00 23.31 233 LEU B O 1
ATOM 2668 N N . ILE B 1 239 ? 27.971 20.634 36.500 1.00 21.17 234 ILE B N 1
ATOM 2669 C CA . ILE B 1 239 ? 27.902 21.821 35.625 1.00 21.04 234 ILE B CA 1
ATOM 2670 C C . ILE B 1 239 ? 29.022 22.749 36.007 1.00 22.95 234 ILE B C 1
ATOM 2671 O O . ILE B 1 239 ? 29.785 23.239 35.153 1.00 23.46 234 ILE B O 1
ATOM 2676 N N . THR B 1 240 ? 29.186 22.940 37.312 1.00 21.85 235 THR B N 1
ATOM 2677 C CA . THR B 1 240 ? 30.157 23.882 37.836 1.00 23.81 235 THR B CA 1
ATOM 2678 C C . THR B 1 240 ? 31.589 23.339 37.578 1.00 24.29 235 THR B C 1
ATOM 2679 O O . THR B 1 240 ? 32.493 24.098 37.265 1.00 25.06 235 THR B O 1
ATOM 2683 N N . GLN B 1 241 ? 31.805 22.048 37.731 1.00 24.66 236 GLN B N 1
ATOM 2684 C CA . GLN B 1 241 ? 33.118 21.455 37.530 1.00 27.52 236 GLN B CA 1
ATOM 2685 C C . GLN B 1 241 ? 33.582 21.684 36.086 1.00 26.61 236 GLN B C 1
ATOM 2686 O O . GLN B 1 241 ? 34.742 22.077 35.832 1.00 28.80 236 GLN B O 1
ATOM 2692 N N . ILE B 1 242 ? 32.660 21.464 35.149 1.00 24.32 237 ILE B N 1
ATOM 2693 C CA . ILE B 1 242 ? 33.027 21.654 33.723 1.00 27.13 237 ILE B CA 1
ATOM 2694 C C . ILE B 1 242 ? 33.259 23.152 33.451 1.00 26.85 237 ILE B C 1
ATOM 2695 O O . ILE B 1 242 ? 34.252 23.531 32.819 1.00 29.77 237 ILE B O 1
ATOM 2700 N N . ALA B 1 243 ? 32.357 24.004 33.936 1.00 25.78 238 ALA B N 1
ATOM 2701 C CA . ALA B 1 243 ? 32.446 25.423 33.713 1.00 26.61 238 ALA B CA 1
ATOM 2702 C C . ALA B 1 243 ? 33.733 26.057 34.252 1.00 28.93 238 ALA B C 1
ATOM 2703 O O . ALA B 1 243 ? 34.308 26.974 33.638 1.00 30.50 238 ALA B O 1
ATOM 2705 N N . GLN B 1 244 ? 34.199 25.576 35.394 1.00 29.70 239 GLN B N 1
ATOM 2706 C CA . GLN B 1 244 ? 35.349 26.113 36.077 1.00 30.84 239 GLN B CA 1
ATOM 2707 C C . GLN B 1 244 ? 36.630 25.730 35.349 1.00 31.25 239 GLN B C 1
ATOM 2708 O O . GLN B 1 244 ? 37.647 26.372 35.557 1.00 38.43 239 GLN B O 1
ATOM 2714 N N . THR B 1 245 ? 36.603 24.660 34.569 1.00 30.46 240 THR B N 1
ATOM 2715 C CA . THR B 1 245 ? 37.780 24.251 33.769 1.00 31.72 240 THR B CA 1
ATOM 2716 C C . THR B 1 245 ? 37.792 24.694 32.344 1.00 30.80 240 THR B C 1
ATOM 2717 O O . THR B 1 245 ? 38.830 25.085 31.827 1.00 31.43 240 THR B O 1
ATOM 2721 N N . PHE B 1 246 ? 36.614 24.678 31.704 1.00 29.58 241 PHE B N 1
ATOM 2722 C CA . PHE B 1 246 ? 36.560 24.964 30.260 1.00 29.93 241 PHE B CA 1
ATOM 2723 C C . PHE B 1 246 ? 35.825 26.278 29.979 1.00 30.48 241 PHE B C 1
ATOM 2724 O O . PHE B 1 246 ? 35.765 26.717 28.832 1.00 33.79 241 PHE B O 1
ATOM 2732 N N . GLY B 1 247 ? 35.208 26.869 31.000 1.00 30.79 242 GLY B N 1
ATOM 2733 C CA . GLY B 1 247 ? 34.396 28.054 30.898 1.00 29.78 242 GLY B CA 1
ATOM 2734 C C . GLY B 1 247 ? 32.891 27.745 30.630 1.00 29.01 242 GLY B C 1
ATOM 2735 O O . GLY B 1 247 ? 32.546 26.670 30.243 1.00 32.23 242 GLY B O 1
#

Secondary structure (DSSP, 8-state):
-TT-EEEEEEEEETTEEEEEETTTTEEEEEEHHHHHHHHHHTT-SEEEEEETTTTT-SS---HHHHHHHGGG--S-EEEES---SHHHHHHHHHTT-SEE--SHHHHH-THHHHHHHHHH-/-TTEEEEEEEEEETTEEEEEETTTTEEEEEEHHHHHHHHHHHT-SEEEEEETTTTT-SS---HHHHHHHGGG-SS-EEEESS--SHHHHHHHHHTT-SEEEESHHHHH-THHHHHHHHHH-GGGEEEEEEEEEETTEEEEEETTTTEEEEEEHHHHHHHHHHHT-SEEEEEE-----HHHHHHHGGG--S-EEEESS--SHHHHHHHHHTT-SEEEESHHHHH-THHHHHHHHHH-

Sequence (357 aa):
SQAVVVAIDAKRVDGEFMVFTYSGKKNTGILLRRDWVVEVEKRGAGEILLTSIDRDGTKSGYDTEMIRFVRPLTTLPIIASGGAGKMEHFLEAFLRGADKVSINTAAVENPSLITQIAQTFGSQAVVVAIDAKRVDGEFMVFTYSGKKNTGILLRRDWVVEVEKRGAGEILLTSIDRDGTKSGYDTEMIRFVRPLTTLPIIASGGAGKMEHFLEAFLRGADKVSINTAAVENPSLITQIAQTFGSQAVVVAIDAKRVDGEFMVFTYSGKKNTGILLRDWVVEVEKRGAGEILLTSISGYDTEMIRFVRPLTTLPIIASGGAGKMEHFLEAFLRGADKVSINTAAVENPSLITQIAQTFG

Solvent-accessible surface area: 16421 Å² total; per-residue (Å²): 96,164,104,72,79,33,65,2,39,0,63,88,44,145,84,74,18,18,8,18,56,168,105,10,173,115,66,40,57,77,49,0,106,82,70,0,57,72,6,42,151,190,23,6,7,32,0,48,5,14,2,47,60,80,83,80,58,152,76,0,3,10,28,97,2,5,26,23,0,54,89,55,8,126,25,50,0,19,1,20,9,5,12,30,104,42,51,12,0,37,46,0,45,21,19,20,7,74,103,26,40,41,116,90,18,11,118,127,62,82,52,9,96,83,69,17,46,152,87,74,89,56,141,8,0,0,0,12,0,19,0,67,99,42,138,80,86,19,21,1,14,2,112,107,14,172,105,62,36,55,51,67,0,118,80,9,0,62,52,0,52,154,81,16,3,10,6,0,12,4,16,4,45,61,80,66,61,63,117,72,4,5,12,16,102,1,5,141,48,0,25,92,45,9,63,22,46,0,1,1,22,11,6,16,25,119,55,110,22,0,73,66,0,3,100,66,3,0,19,27,0,8,6,34,27,20,0,22,92,64,35,41,6,0,38,73,0,13,126,53,16,20,43,120,8,0,0,0,10,0,20,0,82,119,35,142,77,83,27,25,0,13,2,85,81,18,177,105,65,32,50,56,33,0,128,72,10,0,76,46,0,53,166,82,18,4,2,4,0,13,4,32,32,81,143,14,15,27,17,94,2,5,132,79,0,59,110,68,12,114,20,43,0,1,1,24,33,48,13,38,100,59,110,13,0,84,72,0,35,108,108,15,7,65,11,0,5,6,37,31,25,0,20,104,62,31,41,3,0,47,74,0,8,148,89,56,29

B-factor: mean 27.87, std 8.63, range [15.11, 59.09]

CATH classification: 3.40.50.12600

Radius of gyration: 21.06 Å; Cα contacts (8 Å, |Δi|>4): 786; chains: 2; bounding box: 41×67×39 Å

Nearest PDB structures (foldseek):
  3tdn-assembly1_A  TM=1.008E+00  e=7.405E-26  synthetic construct
  7qc6-assembly1_A  TM=9.120E-01  e=1.043E-19  Thermotoga maritima MSB8
  7qc9-assembly1_A  TM=9.134E-01  e=2.022E-19  Thermotoga maritima MSB8
  1gpw-assembly2_C  TM=9.324E-01  e=3.432E-19  Thermotoga maritima
  2wjz-assembly2_E  TM=9.346E-01  e=7.592E-19  Thermotoga maritima